Protein AF-0000000068979942 (afdb_homodimer)

Sequence (200 aa):
MMRDLDGAVGTLRTGKNESIDTDMPLDMQNFILSLCTDATRAFKVEREIASYIKQKMQERYSGHWNCIVGMRFGSALSHEAQRFLHVYFDRFAVIVFQAGMMRDLDGAVGTLRTGKNESIDTDMPLDMQNFILSLCTDATRAFKVEREIASYIKQKMQERYSGHWNCIVGMRFGSALSHEAQRFLHVYFDRFAVIVFQAG

Radius of gyration: 18.46 Å; Cα contacts (8 Å, |Δi|>4): 342; chains: 2; bounding box: 33×75×45 Å

InterPro domains:
  IPR001372 Dynein light chain, type 1/2 [PF01221] (20-98)
  IPR001372 Dynein light chain, type 1/2 [PTHR11886] (21-98)
  IPR001372 Dynein light chain, type 1/2 [SM01375] (12-99)
  IPR037177 Dynein light chain superfamily [G3DSA:3.30.740.10] (7-99)
  IPR037177 Dynein light chain superfamily [SSF54648] (18-99)

Nearest PDB structures (foldseek):
  4d07-assembly1_A-2  TM=8.697E-01  e=2.757E-08  Homo sapiens
  7cnu-assembly2_B  TM=9.394E-01  e=2.308E-07  Homo sapiens
  8glv-assembly1_AQ  TM=8.913E-01  e=1.400E-07  Chlamydomonas reinhardtii
  5wof-assembly2_B  TM=8.556E-01  e=2.616E-07  Plasmodium falciparum 3D7
  3rjs-assembly1_A-2  TM=8.752E-01  e=3.155E-07  Toxoplasma gondii

pLDDT: mean 79.96, std 24.29, range [23.25, 98.44]

Secondary structure (DSSP, 8-state):
----TTS-S------S----EE-S-HHHHHHHHHHHHHHHHH--SHHHHHHHHHHHHHHHSSS-EEEEEEEEEEEE---SS--EEEEEETTEEEEEEE--/----TTS-S------S----EE-S-HHHHHHHHHHHHHHHHH--SHHHHHHHHHHHHHHHSSSEEEEEEEEEEEEE---SS--EEEEEETTEEEEEEEE-

Foldseek 3Di:
DPPPPVPPPPCLVPPDPWDKDWPDDPVVVVVLLVLLVVLVVVDPDQVSSFVSSQVVCVVVDPAHKGKGKDQDDDDDDDDDVWTWTWDDGDRMIMIMIGDD/DPPPPVPPPPCLVPPDVFDKDWPDDPVVVSVLLVLLVVLVVVDPDQVSSFVSSQVVCVVVDPAHKGKGKDQDDDDDDDDDPWTWTWDDGDRMIMIMIGDD

Organism: Fasciola gigantica (NCBI:txid46835)

Structure (mmCIF, N/CA/C/O backbone):
data_AF-0000000068979942-model_v1
#
loop_
_entity.id
_entity.type
_entity.pdbx_description
1 polymer 'Dynein light chain'
#
loop_
_atom_site.group_PDB
_atom_site.id
_atom_site.type_symbol
_atom_site.label_atom_id
_atom_site.label_alt_id
_atom_site.label_comp_id
_atom_site.label_asym_id
_atom_site.label_entity_id
_atom_site.label_seq_id
_atom_site.pdbx_PDB_ins_code
_atom_site.Cartn_x
_atom_site.Cartn_y
_atom_site.Cartn_z
_atom_site.occupancy
_atom_site.B_iso_or_equiv
_atom_site.auth_seq_id
_atom_site.auth_comp_id
_atom_site.auth_asym_id
_atom_site.auth_atom_id
_atom_site.pdbx_PDB_model_num
ATOM 1 N N . MET A 1 1 ? 1.403 -38.688 -22.391 1 23.77 1 MET A N 1
ATOM 2 C CA . MET A 1 1 ? 0.497 -37.656 -22.922 1 23.77 1 MET A CA 1
ATOM 3 C C . MET A 1 1 ? 0.267 -36.562 -21.891 1 23.77 1 MET A C 1
ATOM 5 O O . MET A 1 1 ? -0.302 -36.812 -20.828 1 23.77 1 MET A O 1
ATOM 9 N N . MET A 1 2 ? 1.179 -35.75 -21.531 1 26.11 2 MET A N 1
ATOM 10 C CA . MET A 1 2 ? 1.515 -34.969 -20.344 1 26.11 2 MET A CA 1
ATOM 11 C C . MET A 1 2 ? 0.499 -33.875 -20.125 1 26.11 2 MET A C 1
ATOM 13 O O . MET A 1 2 ? 0.224 -33.094 -21.031 1 26.11 2 MET A O 1
ATOM 17 N N . ARG A 1 3 ? -0.64 -34.188 -19.531 1 28.8 3 ARG A N 1
ATOM 18 C CA . ARG A 1 3 ? -1.798 -33.312 -19.359 1 28.8 3 ARG A CA 1
ATOM 19 C C . ARG A 1 3 ? -1.366 -31.906 -18.984 1 28.8 3 ARG A C 1
ATOM 21 O O . ARG A 1 3 ? -0.569 -31.703 -18.078 1 28.8 3 ARG A O 1
ATOM 28 N N . ASP A 1 4 ? -1.25 -31.047 -19.938 1 29.34 4 ASP A N 1
ATOM 29 C CA . ASP A 1 4 ? -0.83 -29.656 -19.969 1 29.34 4 ASP A CA 1
ATOM 30 C C . ASP A 1 4 ? -1.491 -28.844 -18.859 1 29.34 4 ASP A C 1
ATOM 32 O O . ASP A 1 4 ? -2.711 -28.672 -18.844 1 29.34 4 ASP A O 1
ATOM 36 N N . LEU A 1 5 ? -1.351 -29.109 -17.578 1 28.38 5 LEU A N 1
ATOM 37 C CA . LEU A 1 5 ? -1.686 -28.453 -16.312 1 28.38 5 LEU A CA 1
ATOM 38 C C . LEU A 1 5 ? -1.658 -26.938 -16.453 1 28.38 5 LEU A C 1
ATOM 40 O O . LEU A 1 5 ? -1.652 -26.219 -15.453 1 28.38 5 LEU A O 1
ATOM 44 N N . ASP A 1 6 ? -1.608 -26.281 -17.625 1 34.38 6 ASP A N 1
ATOM 45 C CA . ASP A 1 6 ? -1.886 -24.922 -18.094 1 34.38 6 ASP A CA 1
ATOM 46 C C . ASP A 1 6 ? -3.238 -24.438 -17.578 1 34.38 6 ASP A C 1
ATOM 48 O O . ASP A 1 6 ? -3.395 -23.25 -17.25 1 34.38 6 ASP A O 1
ATOM 52 N N . GLY A 1 7 ? -4.406 -25.125 -17.547 1 31.06 7 GLY A N 1
ATOM 53 C CA . GLY A 1 7 ? -5.824 -24.859 -17.391 1 31.06 7 GLY A CA 1
ATOM 54 C C . GLY A 1 7 ? -6.219 -24.547 -15.961 1 31.06 7 GLY A C 1
ATOM 55 O O . GLY A 1 7 ? -7.352 -24.156 -15.695 1 31.06 7 GLY A O 1
ATOM 56 N N . ALA A 1 8 ? -5.934 -25.312 -15.031 1 31.11 8 ALA A N 1
ATOM 57 C CA . ALA A 1 8 ? -6.539 -25.391 -13.703 1 31.11 8 ALA A CA 1
ATOM 58 C C . ALA A 1 8 ? -6.273 -24.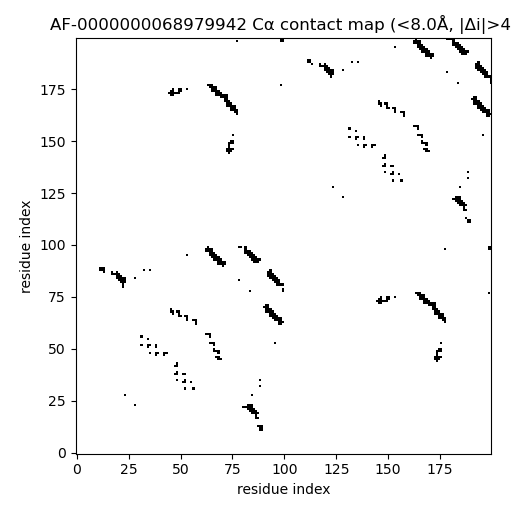125 -12.906 1 31.11 8 ALA A C 1
ATOM 60 O O . ALA A 1 8 ? -6.488 -24.094 -11.695 1 31.11 8 ALA A O 1
ATOM 61 N N . VAL A 1 9 ? -5.453 -23.219 -13.406 1 34.62 9 VAL A N 1
ATOM 62 C CA . VAL A 1 9 ? -5.418 -22.047 -12.547 1 34.62 9 VAL A CA 1
ATOM 63 C C . VAL A 1 9 ? -6.84 -21.641 -12.156 1 34.62 9 VAL A C 1
ATOM 65 O O . VAL A 1 9 ? -7.645 -21.281 -13.016 1 34.62 9 VAL A O 1
ATOM 68 N N . GLY A 1 10 ? -7.586 -22.422 -11.453 1 31.62 10 GLY A N 1
ATOM 69 C CA . GLY A 1 10 ? -8.922 -22.281 -10.898 1 31.62 10 GLY A CA 1
ATOM 70 C C . GLY A 1 10 ? -9.43 -20.844 -10.953 1 31.62 10 GLY A C 1
ATOM 71 O O . GLY A 1 10 ? -8.648 -19.906 -11.125 1 31.62 10 GLY A O 1
ATOM 72 N N . THR A 1 11 ? -10.859 -20.734 -11.086 1 30.27 11 THR A N 1
ATOM 73 C CA . THR A 1 11 ? -11.688 -19.562 -11.297 1 30.27 11 THR A CA 1
ATOM 74 C C . THR A 1 11 ? -11.352 -18.469 -10.281 1 30.27 11 THR A C 1
ATOM 76 O O . THR A 1 11 ? -11.734 -18.578 -9.109 1 30.27 11 THR A O 1
ATOM 79 N N . LEU A 1 12 ? -10.242 -18.328 -9.867 1 35.47 12 LEU A N 1
ATOM 80 C CA . LEU A 1 12 ? -10.086 -17.078 -9.125 1 35.47 12 LEU A CA 1
ATOM 81 C C . LEU A 1 12 ? -11.148 -16.062 -9.539 1 35.47 12 LEU A C 1
ATOM 83 O O . LEU A 1 12 ? -11.188 -15.633 -10.695 1 35.47 12 LEU A O 1
ATOM 87 N N . ARG A 1 13 ? -12.406 -16.375 -9.312 1 32.31 13 ARG A N 1
ATOM 88 C CA . ARG A 1 13 ? -13.633 -15.633 -9.586 1 32.31 13 ARG A CA 1
ATOM 89 C C . ARG A 1 13 ? -13.344 -14.148 -9.789 1 32.31 13 ARG A C 1
ATOM 91 O O . ARG A 1 13 ? -13.016 -13.438 -8.836 1 32.31 13 ARG A O 1
ATOM 98 N N . THR A 1 14 ? -12.609 -13.875 -10.797 1 37 14 THR A N 1
ATOM 99 C CA . THR A 1 14 ? -12.469 -12.664 -11.602 1 37 14 THR A CA 1
ATOM 100 C C . THR A 1 14 ? -13.836 -12.047 -11.883 1 37 14 THR A C 1
ATOM 102 O O . THR A 1 14 ? -14.555 -12.5 -12.781 1 37 14 THR A O 1
ATOM 105 N N . GLY A 1 15 ? -14.805 -12.164 -11.281 1 34.84 15 GLY A N 1
ATOM 106 C CA . GLY A 1 15 ? -15.992 -11.484 -11.781 1 34.84 15 GLY A CA 1
ATOM 107 C C . GLY A 1 15 ? -15.664 -10.344 -12.719 1 34.84 15 GLY A C 1
ATOM 108 O O . GLY A 1 15 ? -15.508 -10.547 -13.93 1 34.84 15 GLY A O 1
ATOM 109 N N . LYS A 1 16 ? -15.805 -8.953 -12.258 1 36.69 16 LYS A N 1
ATOM 110 C CA . LYS A 1 16 ? -15.641 -7.863 -13.219 1 36.69 16 LYS A CA 1
ATOM 111 C C . LYS A 1 16 ? -14.242 -7.863 -13.82 1 36.69 16 LYS A C 1
ATOM 113 O O . LYS A 1 16 ? -13.305 -8.391 -13.227 1 36.69 16 LYS A O 1
ATOM 118 N N . ASN A 1 17 ? -13.984 -7.746 -15.227 1 37.25 17 ASN A N 1
ATOM 119 C CA . ASN A 1 17 ? -12.805 -7.496 -16.047 1 37.25 17 ASN A CA 1
ATOM 120 C C . ASN A 1 17 ? -11.664 -6.914 -15.227 1 37.25 17 ASN A C 1
ATOM 122 O O . ASN A 1 17 ? -11.586 -5.703 -15.031 1 37.25 17 ASN A O 1
ATOM 126 N N . GLU A 1 18 ? -11.289 -7.57 -14.133 1 45.12 18 GLU A N 1
ATOM 127 C CA . GLU A 1 18 ? -10.344 -6.934 -13.219 1 45.12 18 GLU A CA 1
ATOM 128 C C . GLU A 1 18 ? -8.977 -6.75 -13.875 1 45.12 18 GLU A C 1
ATOM 130 O O . GLU A 1 18 ? -8.352 -7.727 -14.297 1 45.12 18 GLU A O 1
ATOM 135 N N . SER A 1 19 ? -8.781 -5.883 -14.602 1 50.38 19 SER A N 1
ATOM 136 C CA . SER A 1 19 ? -7.566 -5.422 -15.258 1 50.38 19 SER A CA 1
ATOM 137 C C . SER A 1 19 ? -6.352 -5.57 -14.352 1 50.38 19 SER A C 1
ATOM 139 O O . SER A 1 19 ? -6.379 -5.133 -13.195 1 50.38 19 SER A O 1
ATOM 141 N N . ILE A 1 20 ? -5.594 -6.809 -14.484 1 61.03 20 ILE A N 1
ATOM 142 C CA . ILE A 1 20 ? -4.277 -6.922 -13.867 1 61.03 20 ILE A CA 1
ATOM 143 C C . ILE A 1 20 ? -3.35 -5.844 -14.43 1 61.03 20 ILE A C 1
ATOM 145 O O . ILE A 1 20 ? -3.195 -5.727 -15.648 1 61.03 20 ILE A O 1
ATOM 149 N N . ASP A 1 21 ? -3.027 -4.988 -13.625 1 69.19 21 ASP A N 1
ATOM 150 C CA . ASP A 1 21 ? -1.968 -4.055 -13.992 1 69.19 21 ASP A CA 1
ATOM 151 C C . ASP A 1 21 ? -0.598 -4.582 -13.578 1 69.19 21 ASP A C 1
ATOM 153 O O . ASP A 1 21 ? -0.333 -4.754 -12.383 1 69.19 21 ASP A O 1
ATOM 157 N N . THR A 1 22 ? 0.064 -5.215 -14.633 1 79.56 22 THR A N 1
ATOM 158 C CA . THR A 1 22 ? 1.325 -5.832 -14.25 1 79.56 22 THR A CA 1
ATOM 159 C C . THR A 1 22 ? 2.387 -5.625 -15.32 1 79.56 22 THR A C 1
ATOM 161 O O . THR A 1 22 ? 2.061 -5.496 -16.5 1 79.56 22 THR A O 1
ATOM 164 N N . ASP A 1 23 ? 3.568 -5.379 -14.891 1 80.19 23 ASP A N 1
ATOM 165 C CA . ASP A 1 23 ? 4.75 -5.504 -15.742 1 80.19 23 ASP A CA 1
ATOM 166 C C . ASP A 1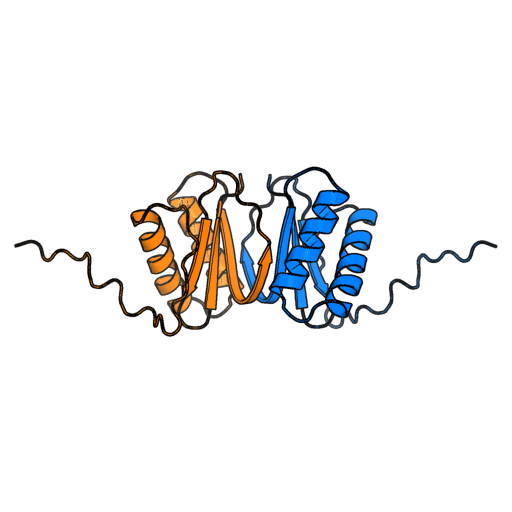 23 ? 5.578 -6.723 -15.352 1 80.19 23 ASP A C 1
ATOM 168 O O . ASP A 1 23 ? 6.766 -6.805 -15.672 1 80.19 23 ASP A O 1
ATOM 172 N N . MET A 1 24 ? 4.973 -7.738 -14.688 1 87.5 24 MET A N 1
ATOM 173 C CA . MET A 1 24 ? 5.68 -8.938 -14.234 1 87.5 24 MET A CA 1
ATOM 174 C C . MET A 1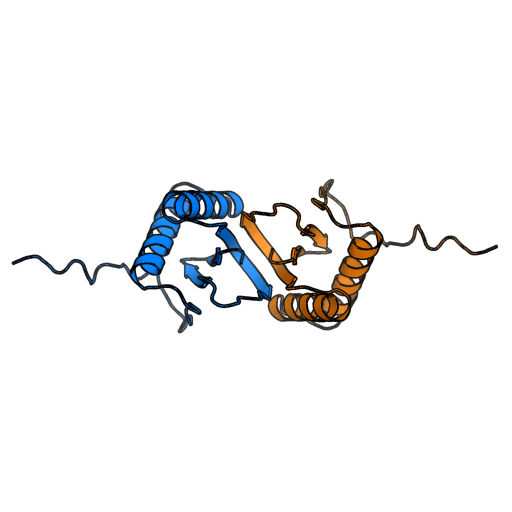 24 ? 5.504 -10.078 -15.227 1 87.5 24 MET A C 1
ATOM 176 O O . MET A 1 24 ? 4.457 -10.203 -15.859 1 87.5 24 MET A O 1
ATOM 180 N N . PRO A 1 25 ? 6.629 -10.867 -15.383 1 90.5 25 PRO A N 1
ATOM 181 C CA . PRO A 1 25 ? 6.477 -12.062 -16.219 1 90.5 25 PRO A CA 1
ATOM 182 C C . PRO A 1 25 ? 5.422 -13.023 -15.688 1 90.5 25 PRO A C 1
ATOM 184 O O . PRO A 1 25 ? 5.133 -13.031 -14.484 1 90.5 25 PRO A O 1
ATOM 187 N N . LEU A 1 26 ? 4.891 -13.836 -16.578 1 91.19 26 LEU A N 1
ATOM 188 C CA . LEU A 1 26 ? 3.771 -14.711 -16.25 1 91.19 26 LEU A CA 1
ATOM 189 C C . LEU A 1 26 ? 4.137 -15.672 -15.133 1 91.19 26 LEU A C 1
ATOM 191 O O . LEU A 1 26 ? 3.305 -15.977 -14.273 1 91.19 26 LEU A O 1
ATOM 195 N N . ASP A 1 27 ? 5.32 -16.188 -15.188 1 93.56 27 ASP A N 1
ATOM 196 C CA . ASP A 1 27 ? 5.738 -17.125 -14.148 1 93.56 27 ASP A CA 1
ATOM 197 C C . ASP A 1 27 ? 5.699 -16.469 -12.773 1 93.56 27 ASP A C 1
ATOM 199 O O . ASP A 1 27 ? 5.285 -17.094 -11.797 1 93.56 27 ASP A O 1
ATOM 203 N N . MET A 1 28 ? 6.133 -15.203 -12.711 1 93.38 28 MET A N 1
ATOM 204 C CA . MET A 1 28 ? 6.121 -14.469 -11.453 1 93.38 28 MET A CA 1
ATOM 205 C C . MET A 1 28 ? 4.691 -14.156 -11.016 1 93.38 28 MET A C 1
ATOM 207 O O . MET A 1 28 ? 4.359 -14.289 -9.836 1 93.38 28 MET A O 1
ATOM 211 N N . GLN A 1 29 ? 3.875 -13.875 -11.922 1 93.81 29 GLN A N 1
ATOM 212 C CA . GLN A 1 29 ? 2.469 -13.633 -11.617 1 93.81 29 GLN A CA 1
ATOM 213 C C . GLN A 1 29 ? 1.817 -14.875 -11.016 1 93.81 29 GLN A C 1
ATOM 215 O O . GLN A 1 29 ? 1.134 -14.797 -9.992 1 93.81 29 GLN A O 1
ATOM 220 N N . ASN A 1 30 ? 2.102 -15.977 -11.672 1 94.25 30 ASN A N 1
ATOM 221 C CA . ASN A 1 30 ? 1.521 -17.234 -11.219 1 94.25 30 ASN A CA 1
ATOM 222 C C . ASN A 1 30 ? 2.021 -17.609 -9.82 1 94.25 30 ASN A C 1
ATOM 224 O O . ASN A 1 30 ? 1.275 -18.172 -9.023 1 94.25 30 ASN A O 1
ATOM 228 N N . PHE A 1 31 ? 3.301 -17.312 -9.68 1 96.5 31 PHE A N 1
ATOM 229 C CA . PHE A 1 31 ? 3.855 -17.562 -8.352 1 96.5 31 PHE A CA 1
ATOM 230 C C . PHE A 1 31 ? 3.127 -16.734 -7.297 1 96.5 31 PHE A C 1
ATOM 232 O O . PHE A 1 31 ? 2.689 -17.266 -6.277 1 96.5 31 PHE A O 1
ATOM 239 N N . ILE A 1 32 ? 2.883 -15.469 -7.5 1 96.88 32 ILE A N 1
ATOM 240 C CA . ILE A 1 32 ? 2.225 -14.578 -6.551 1 96.88 32 ILE A CA 1
ATOM 241 C C . ILE A 1 32 ? 0.792 -15.047 -6.309 1 96.88 32 ILE A C 1
ATOM 243 O O . ILE A 1 32 ? 0.319 -15.062 -5.172 1 96.88 32 ILE A O 1
ATOM 247 N N . LEU A 1 33 ? 0.155 -15.5 -7.312 1 95.81 33 LEU A N 1
ATOM 248 C CA . LEU A 1 33 ? -1.213 -15.984 -7.164 1 95.81 33 LEU A CA 1
ATOM 249 C C . LEU A 1 33 ? -1.256 -17.234 -6.281 1 95.81 33 LEU A C 1
ATOM 251 O O . LEU A 1 33 ? -2.174 -17.391 -5.473 1 95.81 33 LEU A O 1
ATOM 255 N N . SER A 1 34 ? -0.317 -18.047 -6.543 1 97.38 34 SER A N 1
ATOM 256 C CA . SER A 1 34 ? -0.252 -19.219 -5.684 1 97.38 34 SER A CA 1
ATOM 257 C C . SER A 1 34 ? 0 -18.828 -4.23 1 97.38 34 SER A C 1
ATOM 259 O O . SER A 1 34 ? -0.53 -19.469 -3.314 1 97.38 34 SER A O 1
ATOM 261 N N . LEU A 1 35 ? 0.873 -17.875 -3.996 1 98 35 LEU A N 1
ATOM 262 C CA . LEU A 1 35 ? 1.123 -17.391 -2.645 1 98 35 LEU A CA 1
ATOM 263 C C . LEU A 1 35 ? -0.151 -16.828 -2.023 1 98 35 LEU A C 1
ATOM 265 O O . LEU A 1 35 ? -0.389 -17 -0.825 1 98 35 LEU A O 1
ATOM 269 N N . CYS A 1 36 ? -0.947 -16.109 -2.805 1 97.19 36 CYS A N 1
ATOM 270 C CA . CYS A 1 36 ? -2.221 -15.594 -2.312 1 97.19 36 CYS A CA 1
ATOM 271 C C . CYS A 1 36 ? -3.109 -16.719 -1.813 1 97.19 36 CYS A C 1
ATOM 273 O O . CYS A 1 36 ? -3.699 -16.625 -0.735 1 97.19 36 CYS A O 1
ATOM 275 N N . THR A 1 37 ? -3.164 -17.781 -2.605 1 97 37 THR A N 1
ATOM 276 C CA . THR A 1 37 ? -3.969 -18.938 -2.242 1 97 37 THR A CA 1
ATOM 277 C C . THR A 1 37 ? -3.471 -19.562 -0.94 1 97 37 THR A C 1
ATOM 279 O O . THR A 1 37 ? -4.258 -19.797 -0.023 1 97 37 THR A O 1
ATOM 282 N N . ASP A 1 38 ? -2.158 -19.75 -0.863 1 98 38 ASP A N 1
ATOM 283 C CA . ASP A 1 38 ? -1.557 -20.328 0.336 1 98 38 ASP A CA 1
ATOM 284 C C . ASP A 1 38 ? -1.784 -19.422 1.55 1 98 38 ASP A C 1
ATOM 286 O O . ASP A 1 38 ? -2.148 -19.906 2.625 1 98 38 ASP A O 1
ATOM 290 N N . ALA A 1 39 ? -1.534 -18.156 1.381 1 97.75 39 ALA A N 1
ATOM 291 C CA . ALA A 1 39 ? -1.597 -17.203 2.486 1 97.75 39 ALA A CA 1
ATOM 292 C C . ALA A 1 39 ? -3.014 -17.094 3.041 1 97.75 39 ALA A C 1
ATOM 294 O O . ALA A 1 39 ? -3.209 -17.031 4.258 1 97.75 39 ALA A O 1
ATOM 295 N N . THR A 1 40 ? -3.986 -17.078 2.148 1 95.56 40 THR A N 1
ATOM 296 C CA . THR A 1 40 ? -5.363 -16.906 2.596 1 95.56 40 THR A CA 1
ATOM 297 C C . THR A 1 40 ? -5.871 -18.156 3.293 1 95.56 40 THR A C 1
ATOM 299 O O . THR A 1 40 ? -6.844 -18.109 4.051 1 95.56 40 THR A O 1
ATOM 302 N N . ARG A 1 41 ? -5.312 -19.25 2.99 1 96.31 41 ARG A N 1
ATOM 303 C CA . ARG A 1 41 ? -5.637 -20.484 3.689 1 96.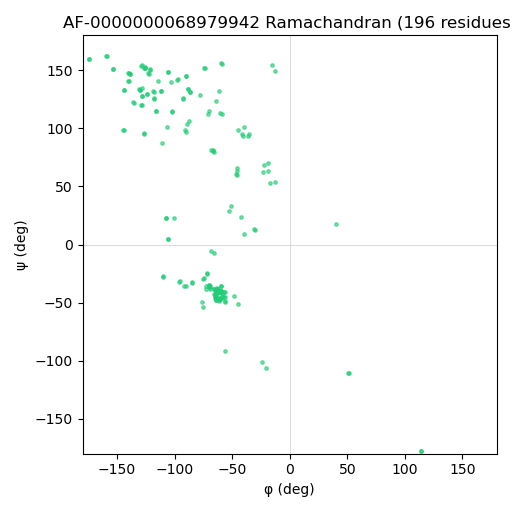31 41 ARG A CA 1
ATOM 304 C C . ARG A 1 41 ? -4.988 -20.516 5.07 1 96.31 41 ARG A C 1
ATOM 306 O O . ARG A 1 41 ? -5.555 -21.078 6.012 1 96.31 41 ARG A O 1
ATOM 313 N N . ALA A 1 42 ? -3.887 -19.875 5.207 1 97.44 42 ALA A N 1
ATOM 314 C CA . ALA A 1 42 ? -3.072 -19.969 6.418 1 97.44 42 ALA A CA 1
ATOM 315 C C . ALA A 1 42 ? -3.391 -18.828 7.379 1 97.44 42 ALA A C 1
ATOM 317 O O . ALA A 1 42 ? -3.25 -18.969 8.594 1 97.44 42 ALA A O 1
ATOM 318 N N . PHE A 1 43 ? -3.76 -17.672 6.844 1 97 43 PHE A N 1
ATOM 319 C CA . PHE A 1 43 ? -3.904 -16.469 7.664 1 97 43 PHE A CA 1
ATOM 320 C C . PHE A 1 43 ? -5.25 -15.805 7.414 1 97 43 PHE A C 1
ATOM 322 O O . PHE A 1 43 ? -5.793 -15.883 6.309 1 97 43 PHE A O 1
ATOM 329 N N . LYS A 1 44 ? -5.73 -15.07 8.422 1 94.12 44 LYS A N 1
ATOM 330 C CA . LYS A 1 44 ? -6.988 -14.336 8.297 1 94.12 44 LYS A CA 1
ATOM 331 C C . LYS A 1 44 ? -6.742 -12.836 8.242 1 94.12 44 LYS A C 1
ATOM 333 O O . LYS A 1 44 ? -7.543 -12.086 7.668 1 94.12 44 LYS A O 1
ATOM 338 N N . VAL A 1 45 ? -5.66 -12.438 8.844 1 94.94 45 VAL A N 1
ATOM 339 C CA . VAL A 1 45 ? -5.359 -11.016 8.977 1 94.94 45 VAL A CA 1
ATOM 340 C C . VAL A 1 45 ? -4.617 -10.531 7.73 1 94.94 45 VAL A C 1
ATOM 342 O O . VAL A 1 45 ? -3.633 -11.141 7.309 1 94.94 45 VAL A O 1
ATOM 345 N N . GLU A 1 46 ? -5.074 -9.438 7.18 1 96.69 46 GLU A N 1
ATOM 346 C CA . GLU A 1 46 ? -4.508 -8.906 5.945 1 96.69 46 GLU A CA 1
ATOM 347 C C . GLU A 1 46 ? -3.006 -8.664 6.09 1 96.69 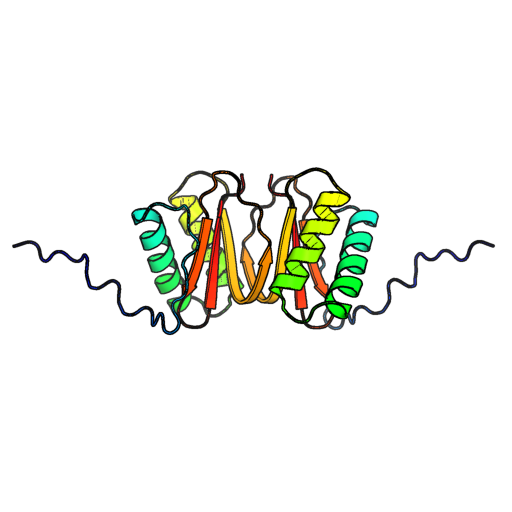46 GLU A C 1
ATOM 349 O O . GLU A 1 46 ? -2.234 -8.953 5.172 1 96.69 46 GLU A O 1
ATOM 354 N N . ARG A 1 47 ? -2.6 -8.172 7.16 1 96.38 47 ARG A N 1
ATOM 355 C CA . ARG A 1 47 ? -1.185 -7.891 7.383 1 96.38 47 ARG A CA 1
ATOM 356 C C . ARG A 1 47 ? -0.359 -9.172 7.348 1 96.38 47 ARG A C 1
ATOM 358 O O . ARG A 1 47 ? 0.771 -9.18 6.852 1 96.38 47 ARG A O 1
ATOM 365 N N . GLU A 1 48 ? -0.874 -10.234 7.863 1 97.75 48 GLU A N 1
ATOM 366 C CA . GLU A 1 48 ? -0.161 -11.508 7.871 1 97.75 48 GLU A CA 1
ATOM 367 C C . GLU A 1 48 ? -0.067 -12.094 6.465 1 97.75 48 GLU A C 1
ATOM 369 O O . GLU A 1 48 ? 0.958 -12.68 6.098 1 97.75 48 GLU A O 1
ATOM 374 N N . ILE A 1 49 ? -1.138 -11.859 5.762 1 98 49 ILE A N 1
ATOM 375 C CA . ILE A 1 49 ? -1.135 -12.305 4.371 1 98 49 ILE A CA 1
ATOM 376 C C . ILE A 1 49 ? -0.063 -11.547 3.594 1 98 49 ILE A C 1
ATOM 378 O O . ILE A 1 49 ? 0.753 -12.148 2.895 1 98 49 ILE A O 1
ATOM 382 N N . ALA A 1 50 ? -0.032 -10.281 3.793 1 98.25 50 ALA A N 1
ATOM 383 C CA . ALA A 1 50 ? 0.953 -9.445 3.115 1 98.25 50 ALA A CA 1
ATOM 384 C C . ALA A 1 50 ? 2.373 -9.844 3.502 1 98.25 50 ALA A C 1
ATOM 386 O O . ALA A 1 50 ? 3.26 -9.914 2.646 1 98.25 50 ALA A O 1
ATOM 387 N N . SER A 1 51 ? 2.578 -10.148 4.754 1 98.06 51 SER A N 1
ATOM 388 C CA . SER A 1 51 ? 3.898 -10.523 5.25 1 98.06 51 SER A CA 1
ATOM 389 C C . SER A 1 51 ? 4.363 -11.844 4.645 1 98.06 51 SER A C 1
ATOM 391 O O . SER A 1 51 ? 5.535 -11.984 4.289 1 98.06 51 SER A O 1
ATOM 393 N N . TYR A 1 52 ? 3.473 -12.703 4.508 1 98.44 52 TYR A N 1
ATOM 394 C CA . TYR A 1 52 ? 3.789 -14 3.92 1 98.44 52 TYR A CA 1
ATOM 395 C C . TYR A 1 52 ? 4.227 -13.852 2.469 1 98.44 52 TYR A C 1
ATOM 397 O O . TYR A 1 52 ? 5.258 -14.391 2.062 1 98.44 52 TYR A O 1
ATOM 405 N N . ILE A 1 53 ? 3.473 -13.109 1.738 1 98 53 ILE A N 1
ATOM 406 C CA . ILE A 1 53 ? 3.758 -12.93 0.319 1 98 53 ILE A CA 1
ATOM 407 C C . ILE A 1 53 ? 5.098 -12.211 0.15 1 98 53 ILE A C 1
ATOM 409 O O . ILE A 1 53 ? 5.938 -12.641 -0.648 1 98 53 ILE A O 1
ATOM 413 N N . LYS A 1 54 ? 5.273 -11.211 0.879 1 97.19 54 LYS A N 1
ATOM 414 C CA . LYS A 1 54 ? 6.543 -10.492 0.828 1 97.19 54 LYS A CA 1
ATOM 415 C C . LYS A 1 54 ? 7.715 -11.422 1.111 1 97.19 54 LYS A C 1
ATOM 417 O O . LYS A 1 54 ? 8.703 -11.422 0.376 1 97.19 54 LYS A O 1
ATOM 422 N N . GLN A 1 55 ? 7.582 -12.164 2.156 1 97.44 55 GLN A N 1
ATOM 423 C CA . GLN A 1 55 ? 8.648 -13.062 2.576 1 97.44 55 GLN A CA 1
ATOM 424 C C . GLN A 1 55 ? 8.984 -14.07 1.478 1 97.44 55 GLN A C 1
ATOM 426 O O . GLN A 1 55 ? 10.156 -14.312 1.191 1 97.44 55 GLN A O 1
ATOM 431 N N . LYS A 1 56 ? 7.98 -14.625 0.907 1 98.06 56 LYS A N 1
ATOM 432 C CA . LYS A 1 56 ? 8.203 -15.633 -0.125 1 98.06 56 LYS A CA 1
ATOM 433 C C . LYS A 1 56 ? 8.789 -15.008 -1.389 1 98.06 56 LYS A C 1
ATOM 435 O O . LYS A 1 56 ? 9.625 -15.617 -2.059 1 98.06 56 LYS A O 1
ATOM 440 N N . MET A 1 57 ? 8.359 -13.82 -1.675 1 96.62 57 MET A N 1
ATOM 441 C CA . MET A 1 57 ? 8.969 -13.109 -2.795 1 96.62 57 MET A CA 1
ATOM 442 C C . MET A 1 57 ? 10.445 -12.828 -2.523 1 96.62 57 MET A C 1
ATOM 444 O O . MET A 1 57 ? 11.289 -13.016 -3.4 1 96.62 57 MET A O 1
ATOM 448 N N . GLN A 1 58 ? 10.664 -12.391 -1.335 1 94.75 58 GLN A N 1
ATOM 449 C CA . GLN A 1 58 ? 12.047 -12.133 -0.936 1 94.75 58 GLN A CA 1
ATOM 450 C C . GLN A 1 58 ? 12.898 -13.391 -1.032 1 94.75 58 GLN A C 1
ATOM 452 O O . GLN A 1 58 ? 14.078 -13.328 -1.369 1 94.75 58 GLN A O 1
ATOM 457 N N . GLU A 1 59 ? 12.344 -14.484 -0.741 1 96.81 59 GLU A N 1
ATOM 458 C CA . GLU A 1 59 ? 13.062 -15.758 -0.765 1 96.81 59 GLU A CA 1
ATOM 459 C C . GLU A 1 59 ? 13.344 -16.203 -2.195 1 96.81 59 GLU A C 1
ATOM 461 O O . GLU A 1 59 ? 14.391 -16.781 -2.479 1 96.81 59 GLU A O 1
ATOM 466 N N . ARG A 1 60 ? 12.422 -15.969 -3.016 1 95.81 60 ARG A N 1
ATOM 467 C CA . ARG A 1 60 ? 12.5 -16.531 -4.363 1 95.81 60 ARG A CA 1
ATOM 468 C C . ARG A 1 60 ? 13.219 -15.562 -5.309 1 95.81 60 ARG A C 1
ATOM 470 O O . ARG A 1 60 ? 13.906 -16 -6.234 1 95.81 60 ARG A O 1
ATOM 477 N N . TYR A 1 61 ? 12.969 -14.352 -5.059 1 92.69 61 TYR A N 1
ATOM 478 C CA . TYR A 1 61 ? 13.531 -13.359 -5.969 1 92.69 61 TYR A CA 1
ATOM 479 C C . TYR A 1 61 ? 14.414 -12.367 -5.219 1 92.69 61 TYR A C 1
ATOM 481 O O . TYR A 1 61 ? 14.156 -12.062 -4.051 1 92.69 61 TYR A O 1
ATOM 489 N N . SER A 1 62 ? 15.453 -11.898 -5.895 1 87.56 62 SER A N 1
ATOM 490 C CA . SER A 1 62 ? 16.312 -10.875 -5.301 1 87.56 62 SER A CA 1
ATOM 491 C C . SER A 1 62 ? 15.617 -9.516 -5.293 1 87.56 62 SER A C 1
ATOM 493 O O . SER A 1 62 ? 14.672 -9.289 -6.051 1 87.56 62 SER A O 1
ATOM 495 N N . GLY A 1 63 ? 16.016 -8.688 -4.301 1 85.56 63 GLY A N 1
ATOM 496 C CA . GLY A 1 63 ? 15.508 -7.324 -4.223 1 85.56 63 GLY A CA 1
ATOM 497 C C . GLY A 1 63 ? 14.648 -7.078 -3 1 85.56 63 GLY A C 1
ATOM 498 O O . GLY A 1 63 ? 14.5 -7.957 -2.15 1 85.56 63 GLY A O 1
ATOM 499 N N . HIS A 1 64 ? 14.141 -5.844 -2.949 1 87.69 64 HIS A N 1
ATOM 500 C CA . HIS A 1 64 ? 13.242 -5.449 -1.864 1 87.69 64 HIS A CA 1
ATOM 501 C C . HIS A 1 64 ? 11.789 -5.438 -2.324 1 87.69 64 HIS A C 1
ATOM 503 O O . HIS A 1 64 ? 11.422 -4.664 -3.209 1 87.69 64 HIS A O 1
ATOM 509 N N . TRP A 1 65 ? 11.07 -6.328 -1.733 1 92.38 65 TRP A N 1
ATOM 510 C CA . TRP A 1 65 ? 9.68 -6.473 -2.145 1 92.38 65 TRP A CA 1
ATOM 511 C C . TRP A 1 65 ? 8.742 -5.887 -1.097 1 92.38 65 TRP A C 1
ATOM 513 O O . TRP A 1 65 ? 9.055 -5.875 0.094 1 92.38 65 TRP A O 1
ATOM 523 N N . ASN A 1 66 ? 7.613 -5.355 -1.539 1 93.81 66 ASN A N 1
ATOM 524 C CA . ASN A 1 66 ? 6.512 -4.859 -0.723 1 93.81 66 ASN A CA 1
ATOM 525 C C . ASN A 1 66 ? 5.188 -5.512 -1.109 1 93.81 66 ASN A C 1
ATOM 527 O O . ASN A 1 66 ? 5.012 -5.945 -2.25 1 93.81 66 ASN A O 1
ATOM 531 N N . CYS A 1 67 ? 4.344 -5.574 -0.17 1 96.38 67 CYS A N 1
ATOM 532 C CA . CYS A 1 67 ? 3.033 -6.152 -0.451 1 96.38 67 CYS A CA 1
ATOM 533 C C . CYS A 1 67 ? 1.941 -5.43 0.329 1 96.38 67 CYS A C 1
ATOM 535 O O . CYS A 1 67 ? 2.115 -5.125 1.51 1 96.38 67 CYS A O 1
ATOM 537 N N . ILE A 1 68 ? 0.875 -5.094 -0.35 1 97 68 ILE A N 1
ATOM 538 C CA . ILE A 1 68 ? -0.345 -4.547 0.233 1 97 68 ILE A CA 1
ATOM 539 C C . ILE A 1 68 ? -1.516 -5.488 -0.042 1 97 68 ILE A C 1
ATOM 541 O O . ILE A 1 68 ? -1.687 -5.961 -1.167 1 97 68 ILE A O 1
ATOM 545 N N . VAL A 1 69 ? -2.256 -5.77 0.968 1 97.5 69 VAL A N 1
ATOM 546 C CA . VAL A 1 69 ? -3.445 -6.605 0.861 1 97.5 69 VAL A CA 1
ATOM 547 C C . VAL A 1 69 ? -4.625 -5.918 1.541 1 97.5 69 VAL A C 1
ATOM 549 O O . VAL A 1 69 ? -4.516 -5.461 2.682 1 97.5 69 VAL A O 1
ATOM 552 N N . GLY A 1 70 ? -5.781 -5.895 0.835 1 96.44 70 GLY A N 1
ATOM 553 C CA . GLY A 1 70 ? -6.902 -5.277 1.527 1 96.44 70 GLY A CA 1
ATOM 554 C C . GLY A 1 70 ? -8.211 -5.391 0.767 1 96.44 70 GLY A C 1
ATOM 555 O O . GLY A 1 70 ? -8.211 -5.621 -0.444 1 96.44 70 GLY A O 1
ATOM 556 N N . MET A 1 71 ? -9.312 -5.238 1.538 1 94.12 71 MET A N 1
ATOM 557 C CA . MET A 1 71 ? -10.664 -5.281 0.977 1 94.12 71 MET A CA 1
ATOM 558 C C . MET A 1 71 ? -11.07 -3.912 0.439 1 94.12 71 MET A C 1
ATOM 560 O O . MET A 1 71 ? -11.844 -3.82 -0.515 1 94.12 71 MET A O 1
ATOM 564 N N . ARG A 1 72 ? -10.555 -2.842 1.116 1 94.25 72 ARG A N 1
ATOM 565 C CA . ARG A 1 72 ? -10.953 -1.482 0.769 1 94.25 72 ARG A CA 1
ATOM 566 C C . ARG A 1 72 ? -9.789 -0.511 0.934 1 94.25 72 ARG A C 1
ATOM 568 O O . ARG A 1 72 ? -9.531 -0.027 2.037 1 94.25 72 ARG A O 1
ATOM 575 N N . PHE A 1 73 ? -9.195 -0.256 -0.195 1 96.31 73 PHE A N 1
ATOM 576 C CA . PHE A 1 73 ? -8.102 0.703 -0.198 1 96.31 73 PHE A CA 1
ATOM 577 C C . PHE A 1 73 ? -7.879 1.269 -1.597 1 96.31 73 PHE A C 1
ATOM 579 O O . PHE A 1 73 ? -8.391 0.726 -2.578 1 96.31 73 PHE A O 1
ATOM 586 N N . GLY A 1 74 ? -7.191 2.359 -1.657 1 95.69 74 GLY A N 1
ATOM 587 C CA . GLY A 1 74 ? -6.66 2.971 -2.865 1 95.69 74 GLY A CA 1
ATOM 588 C C . GLY A 1 74 ? -5.168 3.223 -2.799 1 95.69 74 GLY A C 1
ATOM 589 O O . GLY A 1 74 ? -4.605 3.379 -1.711 1 95.69 74 GLY A O 1
ATOM 590 N N . SER A 1 75 ? -4.551 3.205 -4.012 1 95.31 75 SER A N 1
ATOM 591 C CA . SER A 1 75 ? -3.102 3.383 -4.008 1 95.31 75 SER A CA 1
ATOM 592 C C . SER A 1 75 ? -2.654 4.293 -5.145 1 95.31 75 SER A C 1
ATOM 594 O O . SER A 1 75 ? -3.322 4.383 -6.176 1 95.31 75 SER A O 1
ATOM 596 N N . ALA A 1 76 ? -1.637 5.023 -4.895 1 94.94 76 ALA A N 1
ATOM 597 C CA . ALA A 1 76 ? -0.855 5.773 -5.875 1 94.94 76 ALA A CA 1
ATOM 598 C C . ALA A 1 76 ? 0.63 5.441 -5.762 1 94.94 76 ALA A C 1
ATOM 600 O O . ALA A 1 76 ? 1.33 5.988 -4.906 1 94.94 76 ALA A O 1
ATOM 601 N N . LEU A 1 77 ? 1.086 4.496 -6.598 1 90.88 77 LEU A N 1
ATOM 602 C CA . LEU A 1 77 ? 2.443 3.965 -6.539 1 90.88 77 LEU A CA 1
ATOM 603 C C . LEU A 1 77 ? 3.248 4.391 -7.762 1 90.88 77 LEU A C 1
ATOM 605 O O . LEU A 1 77 ? 2.734 4.383 -8.883 1 90.88 77 LEU A O 1
ATOM 609 N N . SER A 1 78 ? 4.496 4.898 -7.551 1 81.56 78 SER A N 1
ATOM 610 C CA . SER A 1 78 ? 5.402 5.23 -8.641 1 81.56 78 SER A CA 1
ATOM 611 C C . SER A 1 78 ? 6.258 4.031 -9.039 1 81.56 78 SER A C 1
ATOM 613 O O . SER A 1 78 ? 6.84 3.369 -8.18 1 81.56 78 SER A O 1
ATOM 615 N N . HIS A 1 79 ? 6.031 3.381 -10.055 1 61.88 79 HIS A N 1
ATOM 616 C CA . HIS A 1 79 ? 6.844 2.225 -10.422 1 61.88 79 HIS A CA 1
ATOM 617 C C . HIS A 1 79 ? 7.754 2.539 -11.602 1 61.88 79 HIS A C 1
ATOM 619 O O . HIS A 1 79 ? 7.324 3.176 -12.57 1 61.88 79 HIS A O 1
ATOM 625 N N . GLU A 1 80 ? 8.977 2.812 -11.547 1 59.22 80 GLU A N 1
ATOM 626 C CA . GLU A 1 80 ? 9.992 2.75 -12.594 1 59.22 80 GLU A CA 1
ATOM 627 C C . GLU A 1 80 ? 10.445 1.313 -12.844 1 59.22 80 GLU A C 1
ATOM 629 O O . GLU A 1 80 ? 10.812 0.604 -11.906 1 59.22 80 GLU A O 1
ATOM 634 N N . ALA A 1 81 ? 10.492 0.713 -14.016 1 55.94 81 ALA A N 1
ATOM 635 C CA . ALA A 1 81 ? 10.93 -0.556 -14.594 1 55.94 81 ALA A CA 1
ATOM 636 C C . ALA A 1 81 ? 10.57 -1.726 -13.68 1 55.94 81 ALA A C 1
ATOM 638 O O . ALA A 1 81 ? 11.078 -2.836 -13.859 1 55.94 81 ALA A O 1
ATOM 639 N N . GLN A 1 82 ? 9.625 -1.299 -12.805 1 63.44 82 GLN A N 1
ATOM 640 C CA . GLN A 1 82 ? 9.734 -2.225 -11.68 1 63.44 82 GLN A CA 1
ATOM 641 C C . GLN A 1 82 ? 8.602 -3.25 -11.703 1 63.44 82 GLN A C 1
ATOM 643 O O . GLN A 1 82 ? 7.543 -3.004 -12.289 1 63.44 82 GLN A O 1
ATOM 648 N N . ARG A 1 83 ? 8.914 -4.48 -11.398 1 81.19 83 ARG A N 1
ATOM 649 C CA . ARG A 1 83 ? 8.047 -5.629 -11.133 1 81.19 83 ARG A CA 1
ATOM 650 C C . ARG A 1 83 ? 6.895 -5.242 -10.219 1 81.19 83 ARG A C 1
ATOM 652 O O . ARG A 1 83 ? 7.082 -5.074 -9.008 1 81.19 83 ARG A O 1
ATOM 659 N N . PHE A 1 84 ? 5.789 -5 -10.875 1 90.31 84 PHE A N 1
ATOM 660 C CA . PHE A 1 84 ? 4.582 -4.566 -10.172 1 90.31 84 PHE A CA 1
ATOM 661 C C . PHE A 1 84 ? 3.393 -5.438 -10.555 1 90.31 84 PHE A C 1
ATOM 663 O O . PHE A 1 84 ? 3.186 -5.734 -11.734 1 90.31 84 PHE A O 1
ATOM 670 N N . LEU A 1 85 ? 2.699 -5.797 -9.578 1 93.75 85 LEU A N 1
ATOM 671 C CA . LEU A 1 85 ? 1.466 -6.539 -9.805 1 93.75 85 LEU A CA 1
ATOM 672 C C . LEU A 1 85 ? 0.342 -6.016 -8.914 1 93.75 85 LEU A C 1
ATOM 674 O O . LEU A 1 85 ? 0.525 -5.848 -7.711 1 93.75 85 LEU A O 1
ATOM 678 N N . HIS A 1 86 ? -0.747 -5.586 -9.469 1 93.44 86 HIS A N 1
ATOM 679 C CA . HIS A 1 86 ? -1.999 -5.273 -8.789 1 93.44 86 HIS A CA 1
ATOM 680 C C . HIS A 1 86 ? -3.121 -6.199 -9.25 1 93.44 86 HIS A C 1
ATOM 682 O O . HIS A 1 86 ? -3.584 -6.098 -10.383 1 93.44 86 HIS A O 1
ATOM 688 N N . VAL A 1 87 ? -3.633 -7.047 -8.297 1 92.12 87 VAL A N 1
ATOM 689 C CA . VAL A 1 87 ? -4.613 -8.047 -8.703 1 92.12 87 VAL A CA 1
ATOM 690 C C . VAL A 1 87 ? -5.703 -8.164 -7.641 1 92.12 87 VAL A C 1
ATOM 692 O O . VAL A 1 87 ? -5.457 -7.906 -6.461 1 92.12 87 VAL A O 1
ATOM 695 N N . TYR A 1 88 ? -6.828 -8.453 -8.156 1 90.31 88 TYR A N 1
ATOM 696 C CA . TYR A 1 88 ? -7.914 -8.805 -7.246 1 90.31 88 TYR A CA 1
ATOM 697 C C . TYR A 1 88 ? -7.973 -10.312 -7.035 1 90.31 88 TYR A C 1
ATOM 699 O O . TYR A 1 88 ? -7.996 -11.086 -8 1 90.31 88 TYR A O 1
ATOM 707 N N . PHE A 1 89 ? -7.934 -10.688 -5.773 1 86.94 89 PHE A N 1
ATOM 708 C CA . PHE A 1 89 ? -7.969 -12.094 -5.391 1 86.94 89 PHE A CA 1
ATOM 709 C C . PHE A 1 89 ? -9.047 -12.344 -4.34 1 86.94 89 PHE A C 1
ATOM 711 O O . PHE A 1 89 ? -8.953 -11.836 -3.221 1 86.94 89 PHE A O 1
ATOM 718 N N . ASP A 1 90 ? -10.031 -13.258 -4.75 1 86.56 90 ASP A N 1
ATOM 719 C CA . ASP A 1 90 ? -11.156 -13.539 -3.871 1 86.56 90 ASP A CA 1
ATOM 720 C C . ASP A 1 90 ? -11.828 -12.25 -3.402 1 86.56 90 ASP A C 1
ATOM 722 O O . ASP A 1 90 ? -12.398 -11.516 -4.207 1 86.56 90 ASP A O 1
ATOM 726 N N . ARG A 1 91 ? -11.727 -11.875 -2.16 1 86.06 91 ARG A N 1
ATOM 727 C CA . ARG A 1 91 ? -12.414 -10.695 -1.653 1 86.06 91 ARG A CA 1
ATOM 728 C C . ARG A 1 91 ? -11.438 -9.547 -1.427 1 86.06 91 ARG A C 1
ATOM 730 O O . ARG A 1 91 ? -11.844 -8.453 -1.039 1 86.06 91 ARG A O 1
ATOM 737 N N . PHE A 1 92 ? -10.141 -9.781 -1.827 1 91.81 92 PHE A N 1
ATOM 738 C CA . PHE A 1 92 ? -9.117 -8.781 -1.549 1 91.81 92 PHE A CA 1
ATOM 739 C C . PHE A 1 92 ? -8.461 -8.305 -2.84 1 91.81 92 PHE A C 1
ATOM 741 O O . PHE A 1 92 ? -8.445 -9.031 -3.838 1 91.81 92 PHE A O 1
ATOM 748 N N . ALA A 1 93 ? -8.039 -7.082 -2.748 1 94.38 93 ALA A N 1
ATOM 749 C CA . ALA A 1 93 ? -7.008 -6.66 -3.693 1 94.38 93 ALA A CA 1
ATOM 750 C C . ALA A 1 93 ? -5.613 -6.91 -3.131 1 94.38 93 ALA A C 1
ATOM 752 O O . ALA A 1 93 ? -5.395 -6.801 -1.921 1 94.38 93 ALA A O 1
ATOM 753 N N . VAL A 1 94 ? -4.676 -7.277 -4.051 1 96.62 94 VAL A N 1
ATOM 754 C CA . VAL A 1 94 ? -3.285 -7.523 -3.68 1 96.62 94 VAL A CA 1
ATOM 755 C C . VAL A 1 94 ? -2.357 -6.719 -4.586 1 96.62 94 VAL A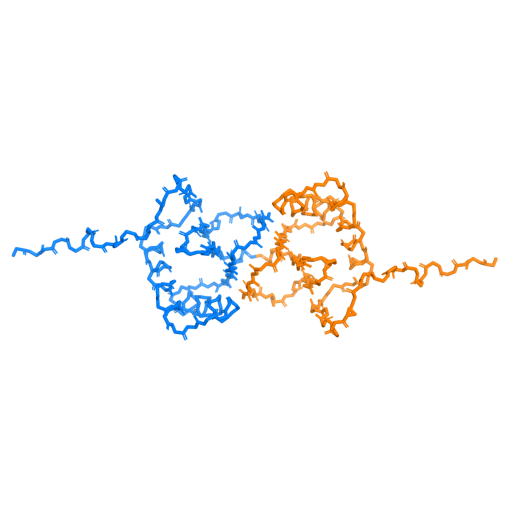 C 1
ATOM 757 O O . VAL A 1 94 ? -2.486 -6.762 -5.812 1 96.62 94 VAL A O 1
ATOM 760 N N . ILE A 1 95 ? -1.446 -5.957 -3.965 1 95.31 95 ILE A N 1
ATOM 761 C CA . ILE A 1 95 ? -0.391 -5.281 -4.711 1 95.31 95 ILE A CA 1
ATOM 762 C C . ILE A 1 95 ? 0.973 -5.801 -4.258 1 95.31 95 ILE A C 1
ATOM 764 O O . ILE A 1 95 ? 1.276 -5.812 -3.064 1 95.31 95 ILE A O 1
ATOM 768 N N . VAL A 1 96 ? 1.721 -6.238 -5.211 1 95.19 96 VAL A N 1
ATOM 769 C CA . VAL A 1 96 ? 3.098 -6.656 -4.973 1 95.19 96 VAL A CA 1
ATOM 770 C C . VAL A 1 96 ? 4.043 -5.875 -5.879 1 95.19 96 VAL A C 1
ATOM 772 O O . VAL A 1 96 ? 3.801 -5.754 -7.082 1 95.19 96 VAL A O 1
ATOM 775 N N . PHE A 1 97 ? 5.066 -5.32 -5.215 1 91.88 97 PHE A N 1
ATOM 776 C CA . PHE A 1 97 ? 5.984 -4.559 -6.055 1 91.88 97 PHE A CA 1
ATOM 777 C C . PHE A 1 97 ? 7.375 -4.512 -5.434 1 91.88 97 PHE A C 1
ATOM 779 O O . PHE A 1 97 ? 7.527 -4.695 -4.223 1 91.88 97 PHE A O 1
ATOM 786 N N . GLN A 1 98 ? 8.312 -4.402 -6.301 1 89.19 98 GLN A N 1
ATOM 787 C CA . GLN A 1 98 ? 9.703 -4.277 -5.867 1 89.19 98 GLN A CA 1
ATOM 788 C C . GLN A 1 98 ? 10.078 -2.814 -5.645 1 89.19 98 GLN A C 1
ATOM 790 O O . GLN A 1 98 ? 9.695 -1.944 -6.43 1 89.19 98 GLN A O 1
ATOM 795 N N . ALA A 1 99 ? 10.758 -2.576 -4.465 1 79.56 99 ALA A N 1
ATOM 796 C CA . ALA A 1 99 ? 11.266 -1.231 -4.219 1 79.56 99 ALA A CA 1
ATOM 797 C C . ALA A 1 99 ? 12.43 -0.905 -5.156 1 79.56 99 ALA A C 1
ATOM 799 O O . ALA A 1 99 ? 13.242 -1.776 -5.473 1 79.56 99 ALA A O 1
ATOM 800 N N . GLY A 1 100 ? 12.32 0.055 -6.062 1 65.69 100 GLY A N 1
ATOM 801 C CA . GLY A 1 100 ? 13.406 0.422 -6.957 1 65.69 100 GLY A CA 1
ATOM 802 C C . GLY A 1 100 ? 14.633 0.929 -6.23 1 65.69 100 GLY A C 1
ATOM 803 O O . GLY A 1 100 ? 14.555 1.307 -5.059 1 65.69 100 GLY A O 1
ATOM 804 N N . MET B 1 1 ? 3.215 38.5 20.828 1 23.25 1 MET B N 1
ATOM 805 C CA . MET B 1 1 ? 3.064 37.344 21.688 1 23.25 1 MET B CA 1
ATOM 806 C C . MET B 1 1 ? 2.6 36.125 20.891 1 23.25 1 MET B C 1
ATOM 808 O O . MET B 1 1 ? 1.469 36.094 20.406 1 23.25 1 MET B O 1
ATOM 812 N N . MET B 1 2 ? 3.299 35.625 19.984 1 25.98 2 MET B N 1
ATOM 813 C CA . MET B 1 2 ? 3.115 34.875 18.75 1 25.98 2 MET B CA 1
ATOM 814 C C . MET B 1 2 ? 2.555 33.469 19.031 1 25.98 2 MET B C 1
ATOM 816 O O . MET B 1 2 ? 3.1 32.75 19.859 1 25.98 2 MET B O 1
ATOM 820 N N . ARG B 1 3 ? 1.254 33.375 19.219 1 28.62 3 ARG B N 1
ATOM 821 C CA . ARG B 1 3 ? 0.503 32.188 19.641 1 28.62 3 ARG B CA 1
ATOM 822 C C . ARG B 1 3 ? 1.031 30.938 18.953 1 28.62 3 ARG B C 1
ATOM 824 O O . ARG B 1 3 ? 1.166 30.906 17.719 1 28.62 3 ARG B O 1
ATOM 831 N N . ASP B 1 4 ? 1.934 30.234 19.562 1 29.56 4 ASP B N 1
ATOM 832 C CA . ASP B 1 4 ? 2.719 29.062 19.203 1 29.56 4 ASP B CA 1
ATOM 833 C C . ASP B 1 4 ? 1.838 27.984 18.594 1 29.56 4 ASP B C 1
ATOM 835 O O . ASP B 1 4 ? 0.961 27.422 19.25 1 29.56 4 ASP B O 1
ATOM 839 N N . LEU B 1 5 ? 1.146 28.141 17.5 1 28.75 5 LEU B N 1
ATOM 840 C CA . LEU B 1 5 ? 0.364 27.312 16.594 1 28.75 5 LEU B CA 1
ATOM 841 C C . LEU B 1 5 ? 0.922 25.891 16.547 1 28.75 5 LEU B C 1
ATOM 843 O O . LEU B 1 5 ? 0.571 25.109 15.664 1 28.75 5 LEU B O 1
ATOM 847 N N . ASP B 1 6 ? 1.812 25.375 17.422 1 34.12 6 ASP B N 1
ATOM 848 C CA . ASP B 1 6 ? 2.26 24.078 17.891 1 34.12 6 ASP B CA 1
ATOM 849 C C . ASP B 1 6 ? 1.072 23.156 18.172 1 34.12 6 ASP B C 1
ATOM 851 O O . ASP B 1 6 ? 1.116 21.953 17.859 1 34.12 6 ASP B O 1
ATOM 855 N N . GLY B 1 7 ? -0.034 23.484 18.953 1 31.11 7 GLY B N 1
ATOM 856 C CA . GLY B 1 7 ? -1.082 22.75 19.625 1 31.11 7 GLY B CA 1
ATOM 857 C C . GLY B 1 7 ? -2.16 22.234 18.688 1 31.11 7 GLY B C 1
ATOM 858 O O . GLY B 1 7 ? -3.072 21.516 19.109 1 31.11 7 GLY B O 1
ATOM 859 N N . ALA B 1 8 ? -2.707 22.953 17.859 1 30.97 8 ALA B N 1
ATOM 860 C CA . ALA B 1 8 ? -3.984 22.766 17.188 1 30.97 8 ALA B CA 1
ATOM 861 C C . ALA B 1 8 ? -3.924 21.578 16.219 1 30.97 8 ALA B C 1
ATOM 863 O O . ALA B 1 8 ? -4.805 21.406 15.375 1 30.97 8 ALA B O 1
ATOM 864 N N . VAL B 1 9 ? -2.783 20.984 16.031 1 35.06 9 VAL B N 1
ATOM 865 C CA . VAL B 1 9 ? -2.965 19.812 15.172 1 35.06 9 VAL B CA 1
ATOM 866 C C . VAL B 1 9 ? -4.184 19.016 15.641 1 35.06 9 VAL B C 1
ATOM 868 O O . VAL B 1 9 ? -4.203 18.5 16.766 1 35.06 9 VAL B O 1
ATOM 871 N N . GLY B 1 10 ? -5.383 19.5 15.562 1 31.47 10 GLY B N 1
ATOM 872 C CA . GLY B 1 10 ? -6.703 18.969 15.875 1 31.47 10 GLY B CA 1
ATOM 873 C C . GLY B 1 10 ? -6.711 17.469 16.047 1 31.47 10 GLY B C 1
ATOM 874 O O . GLY B 1 10 ? -5.77 16.781 15.641 1 31.47 10 GLY B O 1
ATOM 875 N N . THR B 1 11 ? -7.789 17 16.891 1 30.33 11 THR B N 1
ATOM 876 C CA . THR B 1 11 ? -8.055 15.656 17.406 1 30.33 11 THR B CA 1
ATOM 877 C C . THR B 1 11 ? -8.062 14.633 16.281 1 30.33 11 THR B C 1
ATOM 879 O O . THR B 1 11 ? -9.039 14.539 15.523 1 30.33 11 THR B O 1
ATOM 882 N N . LEU B 1 12 ? -7.414 14.789 15.305 1 35.66 12 LEU B N 1
ATOM 883 C CA . LEU B 1 12 ? -7.379 13.57 14.5 1 35.66 12 LEU B CA 1
ATOM 884 C C . LEU B 1 12 ? -7.688 12.344 15.359 1 35.66 12 LEU B C 1
ATOM 886 O O . LEU B 1 12 ? -6.98 12.07 16.328 1 35.66 12 LEU B O 1
ATOM 890 N N . ARG B 1 13 ? -8.906 12.195 15.844 1 32.53 13 ARG B N 1
ATOM 891 C CA . ARG B 1 13 ? -9.523 11.227 16.734 1 32.53 13 ARG B CA 1
ATOM 892 C C . ARG B 1 13 ? -8.703 9.945 16.812 1 32.53 13 ARG B C 1
ATOM 894 O O . ARG B 1 13 ? -8.633 9.195 15.828 1 32.53 13 ARG B O 1
ATOM 901 N N . THR B 1 14 ? -7.57 9.984 17.422 1 36.94 14 THR B N 1
ATOM 902 C CA . THR B 1 14 ? -6.629 9.125 18.125 1 36.94 14 THR B CA 1
ATOM 903 C C . THR B 1 14 ? -7.367 8.117 19 1 36.94 14 THR B C 1
ATOM 905 O O . THR B 1 14 ? -7.68 8.406 20.156 1 36.94 14 THR B O 1
ATOM 908 N N . GLY B 1 15 ? -8.523 7.906 19.016 1 35.25 15 GLY B N 1
ATOM 909 C CA . GLY B 1 15 ? -8.906 6.902 20 1 35.25 15 GLY B CA 1
ATOM 910 C C . GLY B 1 15 ? -7.77 5.961 20.359 1 35.25 15 GLY B C 1
ATOM 911 O O . GLY B 1 15 ? -7.066 6.184 21.344 1 35.25 15 GLY B O 1
ATOM 912 N N . LYS B 1 16 ? -7.711 4.633 19.781 1 37.16 16 LYS B N 1
ATOM 913 C CA . LYS B 1 16 ? -6.688 3.711 20.266 1 37.16 16 LYS B CA 1
ATOM 914 C C . LYS B 1 16 ? -5.285 4.223 19.938 1 37.16 16 LYS B C 1
ATOM 916 O O . LYS B 1 16 ? -5.105 4.98 18.984 1 37.16 16 LYS B O 1
ATOM 921 N N . ASN B 1 17 ? -4.273 4.453 20.891 1 38.06 17 ASN B N 1
ATOM 922 C CA . ASN B 1 17 ? -2.836 4.684 20.844 1 38.06 17 ASN B CA 1
ATOM 923 C C . ASN B 1 17 ? -2.264 4.363 19.469 1 38.06 17 ASN B C 1
ATOM 925 O O . ASN B 1 17 ? -1.938 3.213 19.172 1 38.06 17 ASN B O 1
ATOM 929 N N . GLU B 1 18 ? -2.816 4.961 18.422 1 45.66 18 GLU B N 1
ATOM 930 C CA . GLU B 1 18 ? -2.424 4.508 17.078 1 45.66 18 GLU B CA 1
ATOM 931 C C . GLU B 1 18 ? -0.96 4.832 16.797 1 45.66 18 GLU B C 1
ATOM 933 O O . GLU B 1 18 ? -0.555 5.996 16.859 1 45.66 18 GLU B O 1
ATOM 938 N N . SER B 1 19 ? -0.129 4.148 17.219 1 50.56 19 SER B N 1
ATOM 939 C CA . SER B 1 19 ? 1.316 4.156 17.016 1 50.56 19 SER B CA 1
ATOM 940 C C . SER B 1 19 ? 1.672 4.562 15.586 1 50.56 19 SER B C 1
ATOM 942 O O . SER B 1 19 ? 1.117 4.023 14.625 1 50.56 19 SER B O 1
ATOM 944 N N . ILE B 1 20 ? 1.977 5.973 15.375 1 61.44 20 ILE B N 1
ATOM 945 C CA . ILE B 1 20 ? 2.588 6.406 14.125 1 61.44 20 ILE B CA 1
ATOM 946 C C . ILE B 1 20 ? 3.941 5.723 13.945 1 61.44 20 ILE B C 1
ATOM 948 O O . ILE B 1 20 ? 4.793 5.781 14.836 1 61.44 20 ILE B O 1
ATOM 952 N N . ASP B 1 21 ? 3.99 4.926 13.008 1 69.62 21 ASP B N 1
ATOM 953 C CA . ASP B 1 21 ? 5.289 4.395 12.609 1 69.62 21 ASP B CA 1
ATOM 954 C C . ASP B 1 21 ? 5.93 5.27 11.531 1 69.62 21 ASP B C 1
ATOM 956 O O . ASP B 1 21 ? 5.395 5.398 10.43 1 69.62 21 ASP B O 1
ATOM 960 N N . THR B 1 22 ? 6.867 6.152 12.078 1 80 22 THR B N 1
ATOM 961 C CA . THR B 1 22 ? 7.414 7.086 11.102 1 80 22 THR B CA 1
ATOM 962 C C . THR B 1 22 ? 8.906 7.309 11.336 1 80 22 THR B C 1
ATOM 964 O O . THR B 1 22 ? 9.383 7.199 12.469 1 80 22 THR B O 1
ATOM 967 N N . ASP B 1 23 ? 9.641 7.395 10.289 1 80.62 23 ASP B N 1
ATOM 968 C CA . ASP B 1 23 ? 10.992 7.945 10.312 1 80.62 23 ASP B CA 1
ATOM 969 C C . ASP B 1 23 ? 11.039 9.32 9.641 1 80.62 23 ASP B C 1
ATOM 971 O O . ASP B 1 23 ? 12.109 9.781 9.234 1 80.62 23 ASP B O 1
ATOM 975 N N . MET B 1 24 ? 9.891 10.039 9.562 1 87.56 24 MET B N 1
ATOM 976 C CA . MET B 1 24 ? 9.812 11.344 8.906 1 87.56 24 MET B CA 1
ATOM 977 C C . MET B 1 24 ? 9.898 12.469 9.93 1 87.56 24 MET B C 1
ATOM 979 O O . MET B 1 24 ? 9.43 12.328 11.055 1 87.56 24 MET B O 1
ATOM 983 N N . PRO B 1 25 ? 10.633 13.57 9.508 1 90.69 25 PRO B N 1
ATOM 984 C CA . PRO B 1 25 ? 10.633 14.734 10.391 1 90.69 25 PRO B CA 1
ATOM 985 C C . PRO B 1 25 ? 9.234 15.281 10.656 1 90.69 25 PRO B C 1
ATOM 987 O O . PRO B 1 25 ? 8.32 15.078 9.852 1 90.69 25 PRO B O 1
ATOM 990 N N . LEU B 1 26 ? 9.086 15.953 11.766 1 91.25 26 LEU B N 1
ATOM 991 C CA . LEU B 1 26 ? 7.785 16.422 12.234 1 91.25 26 LEU B CA 1
ATOM 992 C C . LEU B 1 26 ? 7.133 17.344 11.203 1 91.25 26 LEU B C 1
ATOM 994 O O . LEU B 1 26 ? 5.918 17.297 11.008 1 91.25 26 LEU B O 1
ATOM 998 N N . ASP B 1 27 ? 7.918 18.203 10.625 1 93.62 27 ASP B N 1
ATOM 999 C CA . ASP B 1 27 ? 7.363 19.125 9.633 1 93.62 27 ASP B CA 1
ATOM 1000 C C . ASP B 1 27 ? 6.742 18.344 8.469 1 93.62 27 ASP B C 1
ATOM 1002 O O . ASP B 1 27 ? 5.684 18.734 7.961 1 93.62 27 ASP B O 1
ATOM 1006 N N . MET B 1 28 ? 7.398 17.266 8.039 1 93.5 28 MET B N 1
ATOM 1007 C CA . MET B 1 28 ? 6.891 16.438 6.949 1 93.5 28 MET B CA 1
ATOM 1008 C C . MET B 1 28 ? 5.641 15.688 7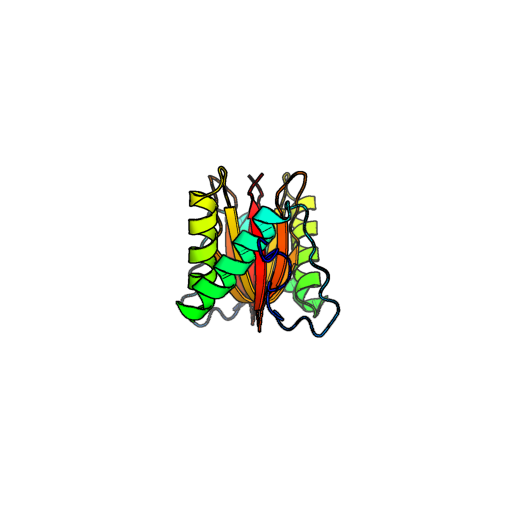.379 1 93.5 28 MET B C 1
ATOM 1010 O O . MET B 1 28 ? 4.672 15.602 6.621 1 93.5 28 MET B O 1
ATOM 1014 N N . GLN B 1 29 ? 5.621 15.25 8.547 1 93.81 29 GLN B N 1
ATOM 1015 C CA . GLN B 1 29 ? 4.441 14.578 9.078 1 93.81 29 GLN B CA 1
ATOM 1016 C C . GLN B 1 29 ? 3.23 15.508 9.078 1 93.81 29 GLN B C 1
ATOM 1018 O O . GLN B 1 29 ? 2.148 15.125 8.625 1 93.81 29 GLN B O 1
ATOM 1023 N N . ASN B 1 30 ? 3.498 16.703 9.57 1 94.31 30 ASN B N 1
ATOM 1024 C CA . ASN B 1 30 ? 2.42 17.672 9.648 1 94.31 30 ASN B CA 1
ATOM 1025 C C . ASN B 1 30 ? 1.897 18.047 8.266 1 94.31 30 ASN B C 1
ATOM 1027 O O . ASN B 1 30 ? 0.7 18.281 8.094 1 94.31 30 ASN B O 1
ATOM 1031 N N . PHE B 1 31 ? 2.863 18.141 7.383 1 96.81 31 PHE B N 1
ATOM 1032 C CA . PHE B 1 31 ? 2.465 18.406 6.004 1 96.81 31 PHE B CA 1
ATOM 1033 C C . PHE B 1 31 ? 1.553 17.312 5.484 1 96.81 31 PHE B C 1
ATOM 1035 O O . PHE B 1 31 ? 0.479 17.578 4.945 1 96.81 31 PHE B O 1
ATOM 1042 N N . ILE B 1 32 ? 1.869 16.047 5.68 1 96.88 32 ILE B N 1
ATOM 1043 C CA . ILE B 1 32 ? 1.087 14.906 5.195 1 96.88 32 ILE B CA 1
ATOM 1044 C C . ILE B 1 32 ? -0.286 14.906 5.863 1 96.88 32 ILE B C 1
ATOM 1046 O O . ILE B 1 32 ? -1.303 14.672 5.207 1 96.88 32 ILE B O 1
ATOM 1050 N N . LEU B 1 33 ? -0.322 15.234 7.086 1 95.88 33 LEU B N 1
ATOM 1051 C CA . LEU B 1 33 ? -1.599 15.273 7.793 1 95.88 33 LEU B CA 1
ATOM 1052 C C . LEU B 1 33 ? -2.506 16.359 7.215 1 95.88 33 LEU B C 1
ATOM 1054 O O . LEU B 1 33 ? -3.717 16.156 7.094 1 95.88 33 LEU B O 1
ATOM 1058 N N . SER B 1 34 ? -1.893 17.453 6.98 1 97.31 34 SER B N 1
ATOM 1059 C CA . SER B 1 34 ? -2.684 18.516 6.355 1 97.31 34 SER B CA 1
ATOM 1060 C C . SER B 1 34 ? -3.207 18.078 4.992 1 97.31 34 SER B C 1
ATOM 1062 O O . SER B 1 34 ? -4.324 18.438 4.609 1 97.31 34 SER B O 1
ATOM 1064 N N . LEU B 1 35 ? -2.383 17.391 4.215 1 98 35 LEU B N 1
ATOM 1065 C CA . LEU B 1 35 ? -2.82 16.875 2.922 1 98 35 LEU B CA 1
ATOM 1066 C C . LEU B 1 35 ? -3.982 15.898 3.09 1 98 35 LEU B C 1
ATOM 1068 O O . LEU B 1 35 ? -4.898 15.867 2.266 1 98 35 LEU B O 1
ATOM 1072 N N . CYS B 1 36 ? -3.936 15.031 4.102 1 97.25 36 CYS B N 1
ATOM 1073 C CA . CYS B 1 36 ? -5.035 14.117 4.379 1 97.25 36 CYS B CA 1
ATOM 1074 C C . CYS B 1 36 ? -6.34 14.883 4.59 1 97.25 36 CYS B C 1
ATOM 1076 O O . CYS B 1 36 ? -7.379 14.508 4.039 1 97.25 36 CYS B O 1
ATOM 1078 N N . THR B 1 37 ? -6.242 15.953 5.367 1 97.06 37 THR B N 1
ATOM 1079 C CA . THR B 1 37 ? -7.41 16.781 5.641 1 97.06 37 THR B CA 1
ATOM 1080 C C . THR B 1 37 ? -7.957 17.391 4.352 1 97.06 37 THR B C 1
ATOM 1082 O O . THR B 1 37 ? -9.156 17.297 4.082 1 97.06 37 THR B O 1
ATOM 1085 N N . ASP B 1 38 ? -7.07 17.969 3.561 1 97.94 38 ASP B N 1
ATOM 1086 C CA . ASP B 1 38 ? -7.469 18.578 2.295 1 97.94 38 ASP B CA 1
ATOM 1087 C C . ASP B 1 38 ? -8.07 17.547 1.351 1 97.94 38 ASP B C 1
ATOM 1089 O O . ASP B 1 38 ? -9.102 17.781 0.727 1 97.94 38 ASP B O 1
ATOM 1093 N N . ALA B 1 39 ? -7.387 16.406 1.215 1 97.75 39 ALA B N 1
ATOM 1094 C CA . ALA B 1 39 ? -7.781 15.375 0.258 1 97.75 39 ALA B CA 1
ATOM 1095 C C . ALA B 1 39 ? -9.148 14.797 0.607 1 97.75 39 ALA B C 1
ATOM 1097 O O . ALA B 1 39 ? -9.977 14.57 -0.278 1 97.75 39 ALA B O 1
ATOM 1098 N N . THR B 1 40 ? -9.375 14.57 1.891 1 95.56 40 THR B N 1
ATOM 1099 C CA . THR B 1 40 ? -10.625 13.953 2.295 1 95.56 40 THR B CA 1
ATOM 1100 C C . THR B 1 40 ? -11.789 14.922 2.139 1 95.56 40 THR B C 1
ATOM 1102 O O . THR B 1 40 ? -12.953 14.508 2.068 1 95.56 40 THR B O 1
ATOM 1105 N N . ARG B 1 41 ? -11.516 16.172 2.191 1 96.31 41 ARG B N 1
ATOM 1106 C CA . ARG B 1 41 ? -12.531 17.172 1.929 1 96.31 41 ARG B CA 1
ATOM 1107 C C . ARG B 1 41 ? -12.844 17.266 0.438 1 96.31 41 ARG B C 1
ATOM 1109 O O . ARG B 1 41 ? -13.984 17.516 0.05 1 96.31 41 ARG B O 1
ATOM 1116 N N . ALA B 1 42 ? -11.906 16.969 -0.366 1 97.44 42 ALA B N 1
ATOM 1117 C CA . ALA B 1 42 ? -12.008 17.188 -1.808 1 97.44 42 ALA B CA 1
ATOM 1118 C C . ALA B 1 42 ? -12.461 15.914 -2.52 1 97.44 42 ALA B C 1
ATOM 1120 O O . ALA B 1 42 ? -13.094 15.977 -3.572 1 97.44 42 ALA B O 1
ATOM 1121 N N . PHE B 1 43 ? -12.07 14.742 -1.995 1 97 43 PHE B N 1
ATOM 1122 C CA . PHE B 1 43 ? -12.297 13.484 -2.699 1 97 43 PHE B CA 1
ATOM 1123 C C . PHE B 1 43 ? -12.984 12.477 -1.789 1 97 43 PHE B C 1
ATOM 1125 O O . PHE B 1 43 ? -12.781 12.492 -0.572 1 97 43 PHE B O 1
ATOM 1132 N N . LYS B 1 44 ? -13.711 11.539 -2.402 1 94.06 44 LYS B N 1
ATOM 1133 C CA . LYS B 1 44 ? -14.383 10.484 -1.656 1 94.06 44 LYS B CA 1
ATOM 1134 C C . LYS B 1 44 ? -13.719 9.133 -1.896 1 94.06 44 LYS B C 1
ATOM 1136 O O . LYS B 1 44 ? -13.789 8.242 -1.048 1 94.06 44 LYS B O 1
ATOM 1141 N N . VAL B 1 45 ? -13.125 9.023 -3.039 1 95 45 VAL B N 1
ATOM 1142 C CA . VAL B 1 45 ? -12.539 7.746 -3.451 1 95 45 VAL B CA 1
ATOM 1143 C C . VAL B 1 45 ? -11.117 7.629 -2.906 1 95 45 VAL B C 1
ATOM 1145 O O . VAL B 1 45 ? -10.305 8.547 -3.064 1 95 45 VAL B O 1
ATOM 1148 N N . GLU B 1 46 ? -10.844 6.508 -2.311 1 96.75 46 GLU B N 1
ATOM 1149 C CA . GLU B 1 46 ? -9.547 6.301 -1.68 1 96.75 46 GLU B CA 1
ATOM 1150 C C . GLU B 1 46 ? -8.406 6.5 -2.678 1 96.75 46 GLU B C 1
ATOM 1152 O O . GLU B 1 46 ? -7.379 7.086 -2.346 1 96.75 46 GLU B O 1
ATOM 1157 N N . ARG B 1 47 ? -8.555 6.047 -3.822 1 96.31 47 ARG B N 1
ATOM 1158 C CA . ARG B 1 47 ? -7.512 6.176 -4.84 1 96.31 47 ARG B CA 1
ATOM 1159 C C . ARG B 1 47 ? -7.238 7.641 -5.16 1 96.31 47 ARG B C 1
ATOM 1161 O O . ARG B 1 47 ? -6.094 8.023 -5.406 1 96.31 47 ARG B O 1
ATOM 1168 N N . GLU B 1 48 ? -8.25 8.461 -5.191 1 97.75 48 GLU B N 1
ATOM 1169 C CA . GLU B 1 48 ? -8.078 9.883 -5.484 1 97.75 48 GLU B CA 1
ATOM 1170 C C . GLU B 1 48 ? -7.379 10.602 -4.336 1 97.75 48 GLU B C 1
ATOM 1172 O O . GLU B 1 48 ? -6.559 11.492 -4.562 1 97.75 48 GLU B O 1
ATOM 1177 N N . ILE B 1 49 ? -7.715 10.117 -3.174 1 98 49 ILE B N 1
ATOM 1178 C CA . ILE B 1 49 ? -7.047 10.672 -2 1 98 49 ILE B CA 1
ATOM 1179 C C . ILE B 1 49 ? -5.559 10.344 -2.049 1 98 49 ILE B C 1
ATOM 1181 O O . ILE B 1 49 ? -4.715 11.234 -1.889 1 98 49 ILE B O 1
ATOM 1185 N N . ALA B 1 50 ? -5.277 9.148 -2.352 1 98.25 50 ALA B N 1
ATOM 1186 C CA . ALA B 1 50 ? -3.889 8.711 -2.441 1 98.25 50 ALA B CA 1
ATOM 1187 C C . ALA B 1 50 ? -3.141 9.477 -3.531 1 98.25 50 ALA B C 1
ATOM 1189 O O . ALA B 1 50 ? -1.997 9.891 -3.334 1 98.25 50 ALA B O 1
ATOM 1190 N N . SER B 1 51 ? -3.795 9.703 -4.648 1 98.06 51 SER B N 1
ATOM 1191 C CA . SER B 1 51 ? -3.178 10.406 -5.77 1 98.06 51 SER B CA 1
ATOM 1192 C C . SER B 1 51 ? -2.867 11.852 -5.418 1 98.06 51 SER B C 1
ATOM 1194 O O . SER B 1 51 ? -1.811 12.375 -5.781 1 98.06 51 SER B O 1
ATOM 1196 N N . TYR B 1 52 ? -3.725 12.414 -4.719 1 98.44 52 TYR B N 1
ATOM 1197 C CA . TYR B 1 52 ? -3.535 13.797 -4.297 1 98.44 52 TYR B CA 1
ATOM 1198 C C . TYR B 1 52 ? -2.326 13.922 -3.377 1 98.44 52 TYR B C 1
ATOM 1200 O O . TYR B 1 52 ? -1.469 14.789 -3.586 1 98.44 52 TYR B O 1
ATOM 1208 N N . ILE B 1 53 ? -2.258 13.062 -2.406 1 98.06 53 ILE B N 1
ATOM 1209 C CA . ILE B 1 53 ? -1.175 13.117 -1.431 1 98.06 53 ILE B CA 1
ATOM 1210 C C . ILE B 1 53 ? 0.159 12.852 -2.127 1 98.06 53 ILE B C 1
ATOM 1212 O O . ILE B 1 53 ? 1.132 13.578 -1.913 1 98.06 53 ILE B O 1
ATOM 1216 N N . LYS B 1 54 ? 0.166 11.883 -2.912 1 97.25 54 LYS B N 1
ATOM 1217 C CA . LYS B 1 54 ? 1.38 11.578 -3.666 1 97.25 54 LYS B CA 1
ATOM 1218 C C . LYS B 1 54 ? 1.84 12.789 -4.477 1 97.25 54 LYS B C 1
ATOM 1220 O O . LYS B 1 54 ? 3.016 13.156 -4.441 1 97.25 54 LYS B O 1
ATOM 1225 N N . GLN B 1 55 ? 0.925 13.359 -5.195 1 97.5 55 GLN B N 1
ATOM 1226 C CA . GLN B 1 55 ? 1.239 14.492 -6.059 1 97.5 55 GLN B CA 1
ATOM 1227 C C . GLN B 1 55 ? 1.822 15.656 -5.258 1 97.5 55 GLN B C 1
ATOM 1229 O O . GLN B 1 55 ? 2.811 16.266 -5.672 1 97.5 55 GLN B O 1
ATOM 1234 N N . LYS B 1 56 ? 1.221 15.93 -4.148 1 98.12 56 LYS B N 1
ATOM 1235 C CA . LYS B 1 56 ? 1.679 17.062 -3.334 1 98.12 56 LYS B CA 1
ATOM 1236 C C . LYS B 1 56 ? 3.033 16.75 -2.699 1 98.12 56 LYS B C 1
ATOM 1238 O O . LYS B 1 56 ? 3.875 17.641 -2.568 1 98.12 56 LYS B O 1
ATOM 1243 N N . MET B 1 57 ? 3.207 15.531 -2.355 1 96.62 57 MET B N 1
ATOM 1244 C CA . MET B 1 57 ? 4.523 15.141 -1.86 1 96.62 57 MET B CA 1
ATOM 1245 C C . MET B 1 57 ? 5.582 15.281 -2.951 1 96.62 57 MET B C 1
ATOM 1247 O O . MET B 1 57 ? 6.676 15.789 -2.701 1 96.62 57 MET B O 1
ATOM 1251 N N . GLN B 1 58 ? 5.219 14.836 -4.078 1 94.88 58 GLN B N 1
ATOM 1252 C CA . GLN B 1 58 ? 6.125 14.953 -5.215 1 94.88 58 GLN B CA 1
ATOM 1253 C C . GLN B 1 58 ? 6.457 16.422 -5.5 1 94.88 58 GLN B C 1
ATOM 1255 O O . GLN B 1 58 ? 7.578 16.734 -5.914 1 94.88 58 GLN B O 1
ATOM 1260 N N . GLU B 1 59 ? 5.535 17.266 -5.316 1 96.88 59 GLU B N 1
ATOM 1261 C CA . GLU B 1 59 ? 5.723 18.688 -5.586 1 96.88 59 GLU B CA 1
ATOM 1262 C C . GLU B 1 59 ? 6.617 19.344 -4.531 1 96.88 59 GLU B C 1
ATOM 1264 O O . GLU B 1 59 ? 7.41 20.234 -4.848 1 96.88 59 GLU B O 1
ATOM 1269 N N . ARG B 1 60 ? 6.477 18.906 -3.367 1 95.94 60 ARG B N 1
ATOM 1270 C CA . ARG B 1 60 ? 7.145 19.578 -2.258 1 95.94 60 ARG B CA 1
ATOM 1271 C C . ARG B 1 60 ? 8.516 18.969 -1.99 1 95.94 60 ARG B C 1
ATOM 1273 O O . ARG B 1 60 ? 9.445 19.672 -1.584 1 95.94 60 ARG B O 1
ATOM 1280 N N . TYR B 1 61 ? 8.547 17.703 -2.182 1 92.88 61 TYR B N 1
ATOM 1281 C CA . TYR B 1 61 ? 9.789 17.016 -1.859 1 92.88 61 TYR B CA 1
ATOM 1282 C C . TYR B 1 61 ? 10.32 16.266 -3.07 1 92.88 61 TYR B C 1
ATOM 1284 O O . TYR B 1 61 ? 9.547 15.766 -3.889 1 92.88 61 TYR B O 1
ATOM 1292 N N . SER B 1 62 ? 11.656 16.188 -3.152 1 88.19 62 SER B N 1
ATOM 1293 C CA . SER B 1 62 ? 12.273 15.406 -4.223 1 88.19 62 SER B CA 1
ATOM 1294 C C . SER B 1 62 ? 12.141 13.914 -3.957 1 88.19 62 SER B C 1
ATOM 1296 O O . SER B 1 62 ? 11.922 13.492 -2.818 1 88.19 62 SER B O 1
ATOM 1298 N N . GLY B 1 63 ? 12.125 13.148 -5.102 1 85.75 63 GLY B N 1
ATOM 1299 C CA . GLY B 1 63 ? 12.086 11.695 -5 1 85.75 63 GLY B CA 1
ATOM 1300 C C . GLY B 1 63 ? 10.797 11.094 -5.527 1 85.75 63 GLY B C 1
ATOM 1301 O O . GLY B 1 63 ? 9.945 11.812 -6.051 1 85.75 63 GLY B O 1
ATOM 1302 N N . HIS B 1 64 ? 10.734 9.766 -5.395 1 87.81 64 HIS B N 1
ATOM 1303 C CA . HIS B 1 64 ? 9.547 9.031 -5.805 1 87.81 64 HIS B CA 1
ATOM 1304 C C . HIS B 1 64 ? 8.695 8.641 -4.602 1 87.81 64 HIS B C 1
ATOM 1306 O O . HIS B 1 64 ? 9.148 7.867 -3.746 1 87.81 64 HIS B O 1
ATOM 1312 N N . TRP B 1 65 ? 7.543 9.211 -4.582 1 92.38 65 TRP B N 1
ATOM 1313 C CA . TRP B 1 65 ? 6.672 8.984 -3.438 1 92.38 65 TRP B CA 1
ATOM 1314 C C . TRP B 1 65 ? 5.523 8.047 -3.805 1 92.38 65 TRP B C 1
ATOM 1316 O O . TRP B 1 65 ? 5.086 8.016 -4.957 1 92.38 65 TRP B O 1
ATOM 1326 N N . ASN B 1 66 ? 5.062 7.258 -2.852 1 93.81 66 ASN B N 1
ATOM 1327 C CA . ASN B 1 66 ? 3.904 6.375 -2.932 1 93.81 66 ASN B CA 1
ATOM 1328 C C . ASN B 1 66 ? 2.92 6.637 -1.796 1 93.81 66 ASN B C 1
ATOM 1330 O O . ASN B 1 66 ? 3.312 7.102 -0.724 1 93.81 66 ASN B O 1
ATOM 1334 N N . CYS B 1 67 ? 1.725 6.359 -2.072 1 96.38 67 CYS B N 1
ATOM 1335 C CA . CYS B 1 67 ? 0.713 6.543 -1.038 1 96.38 67 CYS B CA 1
ATOM 1336 C C . CYS B 1 67 ? -0.351 5.453 -1.116 1 96.38 67 CYS B C 1
ATOM 1338 O O . CYS B 1 67 ? -0.804 5.102 -2.207 1 96.38 67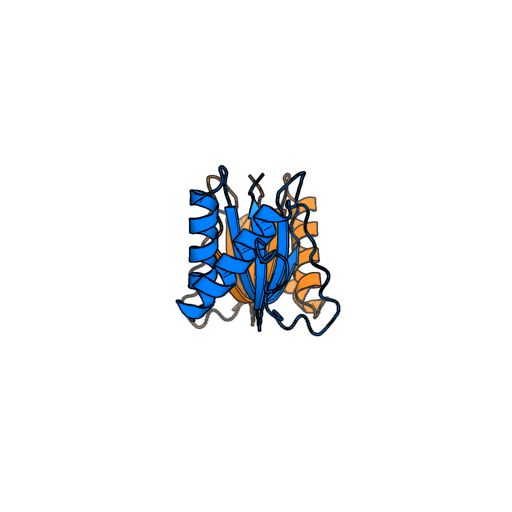 CYS B O 1
ATOM 1340 N N . ILE B 1 68 ? -0.673 4.879 0.02 1 97 68 ILE B N 1
ATOM 1341 C CA . ILE B 1 68 ? -1.775 3.939 0.192 1 97 68 ILE B CA 1
ATOM 1342 C C . ILE B 1 68 ? -2.793 4.512 1.176 1 97 68 ILE B C 1
ATOM 1344 O O . ILE B 1 68 ? -2.422 5.023 2.234 1 97 68 ILE B O 1
ATOM 1348 N N . VAL B 1 69 ? -4.02 4.465 0.794 1 97.5 69 VAL B N 1
ATOM 1349 C CA . VAL B 1 69 ? -5.117 4.922 1.642 1 97.5 69 VAL B CA 1
ATOM 1350 C C . VAL B 1 69 ? -6.203 3.85 1.699 1 97.5 69 VAL B C 1
ATOM 1352 O O . VAL B 1 69 ? -6.637 3.34 0.664 1 97.5 69 VAL B O 1
ATOM 1355 N N . GLY B 1 70 ? -6.668 3.555 2.943 1 96.44 70 GLY B N 1
ATOM 1356 C CA . GLY B 1 70 ? -7.738 2.572 2.967 1 96.44 70 GLY B CA 1
ATOM 1357 C C . GLY B 1 70 ? -8.32 2.357 4.352 1 96.44 70 GLY B C 1
ATOM 1358 O O . GLY B 1 70 ? -7.695 2.705 5.355 1 96.44 70 GLY B O 1
ATOM 1359 N N . MET B 1 71 ? -9.555 1.813 4.336 1 94.12 71 MET B N 1
ATOM 1360 C CA . MET B 1 71 ? -10.273 1.51 5.574 1 94.12 71 MET B CA 1
ATOM 1361 C C . MET B 1 71 ? -9.875 0.137 6.109 1 94.12 71 MET B C 1
ATOM 1363 O O . MET B 1 71 ? -9.891 -0.091 7.32 1 94.12 71 MET B O 1
ATOM 1367 N N . ARG B 1 72 ? -9.57 -0.793 5.156 1 94.19 72 ARG B N 1
ATOM 1368 C CA . ARG B 1 72 ? -9.273 -2.174 5.527 1 94.19 72 ARG B CA 1
ATOM 1369 C C . ARG B 1 72 ? -8.188 -2.764 4.637 1 94.19 72 ARG B C 1
ATOM 1371 O O . ARG B 1 72 ? -8.477 -3.262 3.545 1 94.19 72 ARG B O 1
ATOM 1378 N N . PHE B 1 73 ? -7.031 -2.729 5.176 1 96.25 73 PHE B N 1
ATOM 1379 C CA . PHE B 1 73 ? -5.898 -3.309 4.461 1 96.25 73 PHE B CA 1
ATOM 1380 C C . PHE B 1 73 ? -4.762 -3.631 5.426 1 96.25 73 PHE B C 1
ATOM 1382 O O . PHE B 1 73 ? -4.754 -3.164 6.566 1 96.25 73 PHE B O 1
ATOM 1389 N N . GLY B 1 74 ? -3.881 -4.453 4.98 1 95.81 74 GLY B N 1
ATOM 1390 C CA . GLY B 1 74 ? -2.604 -4.754 5.605 1 95.81 74 GLY B CA 1
ATOM 1391 C C . GLY B 1 74 ? -1.423 -4.562 4.672 1 95.81 74 GLY B C 1
ATOM 1392 O O . GLY B 1 74 ? -1.567 -4.664 3.451 1 95.81 74 GLY B O 1
ATOM 1393 N N . SER B 1 75 ? -0.278 -4.242 5.312 1 95.31 75 SER B N 1
ATOM 1394 C CA . SER B 1 75 ? 0.882 -3.986 4.461 1 95.31 75 SER B CA 1
ATOM 1395 C C . SER B 1 75 ? 2.143 -4.613 5.047 1 95.31 75 SER B C 1
ATOM 1397 O O . SER B 1 75 ? 2.248 -4.793 6.262 1 95.31 75 SER B O 1
ATOM 1399 N N . ALA B 1 76 ? 2.988 -5.027 4.191 1 94.94 76 ALA B N 1
ATOM 1400 C CA . ALA B 1 76 ? 4.371 -5.41 4.469 1 94.94 76 ALA B CA 1
ATOM 1401 C C . ALA B 1 76 ? 5.344 -4.668 3.559 1 94.94 76 ALA B C 1
ATOM 1403 O O . ALA B 1 76 ? 5.559 -5.07 2.412 1 94.94 76 ALA B O 1
ATOM 1404 N N . LEU B 1 77 ? 5.887 -3.559 4.082 1 91 77 LEU B N 1
ATOM 1405 C CA . LEU B 1 77 ? 6.734 -2.66 3.305 1 91 77 LEU B CA 1
ATOM 1406 C C . LEU B 1 77 ? 8.172 -2.705 3.803 1 91 77 LEU B C 1
ATOM 1408 O O . LEU B 1 77 ? 8.422 -2.73 5.012 1 91 77 LEU B O 1
ATOM 1412 N N . SER B 1 78 ? 9.164 -2.842 2.92 1 81.5 78 SER B N 1
ATOM 1413 C CA . SER B 1 78 ? 10.578 -2.77 3.262 1 81.5 78 SER B CA 1
ATOM 1414 C C . SER B 1 78 ? 11.086 -1.331 3.219 1 81.5 78 SER B C 1
ATOM 1416 O O . SER B 1 78 ? 10.82 -0.603 2.26 1 81.5 78 SER B O 1
ATOM 1418 N N . HIS B 1 79 ? 11.328 -0.7 4.348 1 62.78 79 HIS B N 1
ATOM 1419 C CA . HIS B 1 79 ? 11.805 0.679 4.305 1 62.78 79 HIS B CA 1
ATOM 1420 C C . HIS B 1 79 ? 13.25 0.779 4.773 1 62.78 79 HIS B C 1
ATOM 1422 O O . HIS B 1 79 ? 13.625 0.168 5.777 1 62.78 79 HIS B O 1
ATOM 1428 N N . GLU B 1 80 ? 14.336 0.67 4.172 1 60.41 80 GLU B N 1
ATOM 1429 C CA . GLU B 1 80 ? 15.695 0.907 4.652 1 60.41 80 GLU B CA 1
ATOM 1430 C C . GLU B 1 80 ? 15.844 2.324 5.199 1 60.41 80 GLU B C 1
ATOM 1432 O O . GLU B 1 80 ? 16.359 2.521 6.297 1 60.41 80 GLU B O 1
ATOM 1437 N N . ALA B 1 81 ? 16.234 3.389 4.52 1 54 81 ALA B N 1
ATOM 1438 C CA . ALA B 1 81 ? 16.578 4.742 4.945 1 54 81 ALA B CA 1
ATOM 1439 C C . ALA B 1 81 ? 15.43 5.707 4.703 1 54 81 ALA B C 1
ATOM 1441 O O . ALA B 1 81 ? 15.609 6.926 4.762 1 54 81 ALA B O 1
ATOM 1442 N N . GLN B 1 82 ? 14.234 4.992 4.637 1 63.81 82 GLN B N 1
ATOM 1443 C CA . GLN B 1 82 ? 13.461 5.883 3.775 1 63.81 82 GLN B CA 1
ATOM 1444 C C . GLN B 1 82 ? 12.273 6.48 4.523 1 63.81 82 GLN B C 1
ATOM 1446 O O . GLN B 1 82 ? 11.828 5.926 5.531 1 63.81 82 GLN B O 1
ATOM 1451 N N . ARG B 1 83 ? 11.969 7.727 4.305 1 81.12 83 ARG B N 1
ATOM 1452 C CA . ARG B 1 83 ? 10.812 8.516 4.699 1 81.12 83 ARG B CA 1
ATOM 1453 C C . ARG B 1 83 ? 9.523 7.707 4.574 1 81.12 83 ARG B C 1
ATOM 1455 O O . ARG B 1 83 ? 9.07 7.422 3.467 1 81.12 83 ARG B O 1
ATOM 1462 N N . PHE B 1 84 ? 9.133 7.266 5.734 1 90.75 84 PHE B N 1
ATOM 1463 C CA . PHE B 1 84 ? 7.941 6.438 5.816 1 90.75 84 PHE B CA 1
ATOM 1464 C C . PHE B 1 84 ? 6.996 6.949 6.895 1 90.75 84 PHE B C 1
ATOM 1466 O O . PHE B 1 84 ? 7.426 7.273 8 1 90.75 84 PHE B O 1
ATOM 1473 N N . LEU B 1 85 ? 5.789 7.012 6.531 1 93.75 85 LEU B N 1
ATOM 1474 C CA . LEU B 1 85 ? 4.758 7.379 7.496 1 93.75 85 LEU B CA 1
ATOM 1475 C C . LEU B 1 85 ? 3.547 6.457 7.371 1 93.75 85 LEU B C 1
ATOM 1477 O O . LEU B 1 85 ? 3.041 6.238 6.27 1 93.75 85 LEU B O 1
ATOM 1481 N N . HIS B 1 86 ? 3.17 5.773 8.398 1 93.44 86 HIS B N 1
ATOM 1482 C CA . HIS B 1 86 ? 1.919 5.035 8.531 1 93.44 86 HIS B CA 1
ATOM 1483 C C . HIS B 1 86 ? 1.053 5.625 9.641 1 93.44 86 HIS B C 1
ATOM 1485 O O . HIS B 1 86 ? 1.387 5.508 10.82 1 93.44 86 HIS B O 1
ATOM 1491 N N . VAL B 1 87 ? -0.14 6.195 9.25 1 92.25 87 VAL B N 1
ATOM 1492 C CA . VAL B 1 87 ? -0.957 6.891 10.234 1 92.25 87 VAL B CA 1
ATOM 1493 C C . VAL B 1 87 ? -2.432 6.57 10.008 1 92.25 87 VAL B C 1
ATOM 1495 O O . VAL B 1 87 ? -2.84 6.266 8.883 1 92.25 87 VAL B O 1
ATOM 1498 N N . TYR B 1 88 ? -3.086 6.562 11.086 1 90.44 88 TYR B N 1
ATOM 1499 C CA . TYR B 1 88 ? -4.539 6.488 11.008 1 90.44 88 TYR B CA 1
ATOM 1500 C C . TYR B 1 88 ? -5.156 7.883 11.008 1 90.44 88 TYR B C 1
ATOM 1502 O O . TYR B 1 88 ? -4.852 8.703 11.875 1 90.44 88 TYR B O 1
ATOM 1510 N N . PHE B 1 89 ? -5.949 8.133 10.008 1 87.19 89 PHE B N 1
ATOM 1511 C CA . PHE B 1 89 ? -6.621 9.422 9.852 1 87.19 89 PHE B CA 1
ATOM 1512 C C . PHE B 1 89 ? -8.117 9.227 9.648 1 87.19 89 PHE B C 1
ATOM 1514 O O . PHE B 1 89 ? -8.539 8.641 8.648 1 87.19 89 PHE B O 1
ATOM 1521 N N . ASP B 1 90 ? -8.914 9.852 10.641 1 86.88 90 ASP B N 1
ATOM 1522 C CA . ASP B 1 90 ? -10.359 9.695 10.602 1 86.88 90 ASP B CA 1
ATOM 1523 C C . ASP B 1 90 ? -10.75 8.219 10.484 1 86.88 90 ASP B C 1
ATOM 1525 O O . ASP B 1 90 ? -10.484 7.43 11.391 1 86.88 90 ASP B O 1
ATOM 1529 N N . ARG B 1 91 ? -11.281 7.77 9.375 1 85.88 91 ARG B N 1
ATOM 1530 C CA . ARG B 1 91 ? -11.742 6.395 9.242 1 85.88 91 ARG B CA 1
ATOM 1531 C C . ARG B 1 91 ? -10.789 5.57 8.383 1 85.88 91 ARG B C 1
ATOM 1533 O O . ARG B 1 91 ? -11 4.375 8.188 1 85.88 91 ARG B O 1
ATOM 1540 N N . PHE B 1 92 ? -9.641 6.207 7.988 1 91.75 92 PHE B N 1
ATOM 1541 C CA . PHE B 1 92 ? -8.719 5.539 7.078 1 91.75 92 PHE B CA 1
ATOM 1542 C C . PHE B 1 92 ? -7.336 5.406 7.711 1 91.75 92 PHE B C 1
ATOM 1544 O O . PHE B 1 92 ? -6.973 6.188 8.594 1 91.75 92 PHE B O 1
ATOM 1551 N N . ALA B 1 93 ? -6.695 4.363 7.281 1 94.5 93 ALA B N 1
ATOM 1552 C CA . ALA B 1 93 ? -5.242 4.359 7.418 1 94.5 93 ALA B CA 1
ATOM 1553 C C . ALA B 1 93 ? -4.574 4.957 6.184 1 94.5 93 ALA B C 1
ATOM 1555 O O . ALA B 1 93 ? -5.07 4.801 5.062 1 94.5 93 ALA B O 1
ATOM 1556 N N . VAL B 1 94 ? -3.447 5.676 6.418 1 96.62 94 VAL B N 1
ATOM 1557 C CA . VAL B 1 94 ? -2.674 6.285 5.34 1 96.62 94 VAL B CA 1
ATOM 1558 C C . VAL B 1 94 ? -1.205 5.887 5.469 1 96.62 94 VAL B C 1
ATOM 1560 O O . VAL B 1 94 ? -0.613 6.016 6.543 1 96.62 94 VAL B O 1
ATOM 1563 N N . ILE B 1 95 ? -0.642 5.375 4.371 1 95.31 95 ILE B N 1
ATOM 1564 C CA . ILE B 1 95 ? 0.792 5.113 4.305 1 95.31 95 ILE B CA 1
ATOM 1565 C C . ILE B 1 95 ? 1.424 5.961 3.205 1 95.31 95 ILE B C 1
ATOM 1567 O O . ILE B 1 95 ? 0.972 5.938 2.059 1 95.31 95 ILE B O 1
ATOM 1571 N N . VAL B 1 96 ? 2.42 6.703 3.59 1 95.19 96 VAL B N 1
ATOM 1572 C CA . VAL B 1 96 ? 3.207 7.484 2.643 1 95.19 96 VAL B CA 1
ATOM 1573 C C . VAL B 1 96 ? 4.684 7.109 2.762 1 95.19 96 VAL B C 1
ATOM 1575 O O . VAL B 1 96 ? 5.227 7.039 3.867 1 95.19 96 VAL B O 1
ATOM 1578 N N . PHE B 1 97 ? 5.25 6.812 1.588 1 92 97 PHE B N 1
ATOM 1579 C CA . PHE B 1 97 ? 6.66 6.445 1.669 1 92 97 PHE B CA 1
ATOM 1580 C C . PHE B 1 97 ? 7.379 6.754 0.362 1 92 97 PHE B C 1
ATOM 1582 O O . PHE B 1 97 ? 6.746 6.855 -0.691 1 92 97 PHE B O 1
ATOM 1589 N N . GLN B 1 98 ? 8.625 7.023 0.524 1 89.19 98 GLN B N 1
ATOM 1590 C CA . GLN B 1 98 ? 9.477 7.27 -0.636 1 89.19 98 GLN B CA 1
ATOM 1591 C C . GLN B 1 98 ? 10.07 5.969 -1.17 1 89.19 98 GLN B C 1
ATOM 1593 O O . GLN B 1 98 ? 10.484 5.105 -0.394 1 89.19 98 GLN B O 1
ATOM 1598 N N . ALA B 1 99 ? 10 5.812 -2.555 1 79.75 99 ALA B N 1
ATOM 1599 C CA . ALA B 1 99 ? 10.641 4.656 -3.176 1 79.75 99 ALA B CA 1
ATOM 1600 C C . ALA B 1 99 ? 12.164 4.785 -3.129 1 79.75 99 ALA B C 1
ATOM 1602 O O . ALA B 1 99 ? 12.711 5.875 -3.324 1 79.75 99 ALA B O 1
ATOM 1603 N N . GLY B 1 100 ? 12.914 3.957 -2.367 1 65.44 100 GLY B N 1
ATOM 1604 C CA . GLY B 1 100 ? 14.367 4.023 -2.301 1 65.44 100 GLY B CA 1
ATOM 1605 C C . GLY B 1 100 ? 15.039 3.65 -3.609 1 65.44 100 GLY B C 1
ATOM 1606 O O . GLY B 1 100 ? 14.422 3.035 -4.48 1 65.44 100 GLY B O 1
#

Solvent-accessible surface area (backbone atoms only — not comparable to full-atom values): 11119 Å² total; per-residue (Å²): 134,78,78,74,76,80,72,66,76,60,80,62,66,57,70,73,89,68,72,66,53,60,71,51,56,67,68,57,50,51,49,52,51,50,41,49,56,53,27,60,72,74,38,86,50,40,36,55,30,12,40,49,44,24,50,51,44,44,71,74,36,88,72,47,43,25,18,38,20,25,69,38,65,17,60,25,76,73,71,70,98,37,48,29,39,37,40,77,51,80,78,27,39,39,38,39,32,44,56,86,133,78,78,74,79,81,74,65,77,60,79,59,69,60,71,70,88,69,71,67,52,62,72,51,57,66,72,55,50,51,49,52,52,52,41,51,56,53,28,60,72,74,39,86,50,41,37,56,31,11,41,49,45,24,50,52,45,44,72,74,38,89,71,46,41,25,18,39,22,25,69,38,65,16,61,26,74,72,69,86,90,42,48,28,38,38,40,76,48,78,80,27,41,38,37,39,33,46,58,86